Protein AF-0000000075454832 (afdb_homodimer)

Solvent-accessible surface area (backbone atoms only — not comparable to full-atom values): 10705 Å² total; per-residue (Å²): 130,78,49,53,30,35,40,33,40,35,65,78,67,61,89,89,57,62,37,90,98,55,72,79,63,37,76,45,77,36,69,27,61,81,54,91,50,64,67,60,24,49,52,34,44,36,50,30,39,51,49,49,34,50,52,52,37,52,51,39,48,46,43,33,50,22,48,53,52,46,48,53,54,52,52,51,54,52,52,52,51,53,54,56,57,55,54,59,60,54,59,65,59,57,69,76,102,131,79,49,53,29,36,40,33,42,36,64,78,69,62,88,88,57,63,37,91,98,56,71,80,64,37,77,47,77,36,69,29,61,82,54,90,49,65,68,60,25,50,52,33,44,36,49,29,38,50,49,49,34,50,50,50,38,51,52,39,49,45,43,32,50,23,48,53,52,47,48,52,53,52,52,52,52,52,52,53,52,52,52,56,56,54,53,57,60,54,59,64,58,58,68,75,101

Secondary structure (DSSP, 8-state):
--EEEEEEEE--PPTT---TT--SSEEEEEEE---SSHHHHHHHHHHHHHHHHHHHHHHHHHHHHHHHHHHHHHHHHHHHHHHHHHHHHHHHHHTT-/--EEEEEE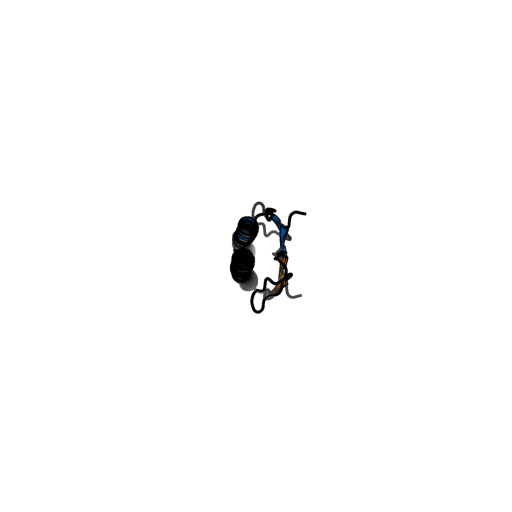EE--PPTT---TT--SSEEEEEEE---SSHHHHHHHHHHHHHHHHHHHHHHHHHHHHHHHHHHHHHHHHHHHHHHHHHHHHHHHHHTT-

Sequence (194 aa):
MSRNIKITYDLKVPEGTSAPALDNPQTLQFPVAESADIKVYYSGLRESIERAKNTVGEELTAWRDAVGNREQSKEMKLAKKDEEEGDEDDDENEDEAMSRNIKITYDLKVPEGTSAPALDNPQTLQFPVAESADIKVYYSGLRESIERAKNTVGEELTAWRDAVGNREQSKEMKLAKKDEEEGDEDDDENEDEA

Foldseek 3Di:
DWDKDKDWDADPADPPQDQPPDDHGDMDIFTQDDDPDPVNRVVSVVVSVVVVVVVVVVVVVSSVVSSVVVVVVVVVVVVVVVVVVVVVVVVVVVVVD/DWDKDKDWDADPADPPQDQPPDDHGDMDIFTQDDDPDPVNRVVSVVVSVVVVVVVVVVVVVSSVVSSVVVVVVVVVVVVVVVVVVVVVVVVVVVVVD

pLDDT: mean 90.24, std 12.98, range [50.66, 98.94]

Structure (mmCIF, N/CA/C/O backbone):
data_AF-0000000075454832-model_v1
#
loop_
_entity.id
_entity.type
_entity.pdbx_description
1 polymer 'EKC/KEOPS complex subunit GON7'
#
loop_
_atom_site.group_PDB
_atom_site.id
_atom_site.type_symbol
_atom_site.label_atom_id
_atom_site.label_alt_id
_atom_site.label_comp_id
_atom_site.label_asym_id
_atom_site.label_entity_id
_atom_site.label_seq_id
_atom_site.pdbx_PDB_ins_code
_atom_site.Cartn_x
_atom_site.Cartn_y
_atom_site.Cartn_z
_atom_site.occupancy
_atom_site.B_iso_or_equiv
_atom_site.auth_seq_id
_atom_site.auth_comp_id
_atom_site.auth_asym_id
_atom_site.auth_atom_id
_atom_site.pdbx_PDB_model_num
ATOM 1 N N . MET A 1 1 ? -8.023 23.25 -4.43 1 54.12 1 MET A N 1
ATOM 2 C CA . MET A 1 1 ? -8.133 21.984 -5.148 1 54.12 1 MET A CA 1
ATOM 3 C C . MET A 1 1 ? -7.922 20.797 -4.199 1 54.12 1 MET A C 1
ATOM 5 O O . MET A 1 1 ? -7.164 20.906 -3.236 1 54.12 1 MET A O 1
ATOM 9 N N . SER A 1 2 ? -8.883 19.797 -4.168 1 63.69 2 SER A N 1
ATOM 10 C CA . SER A 1 2 ? -8.812 18.688 -3.229 1 63.69 2 SER A CA 1
ATOM 11 C C . SER A 1 2 ? -7.57 17.844 -3.471 1 63.69 2 SER A C 1
ATOM 13 O O . SER A 1 2 ? -7.141 17.672 -4.613 1 63.69 2 SER A O 1
ATOM 15 N N . ARG A 1 3 ? -6.883 17.609 -2.412 1 87.12 3 ARG A N 1
ATOM 16 C CA . ARG A 1 3 ? -5.691 16.766 -2.508 1 87.12 3 ARG A CA 1
ATOM 17 C C . ARG A 1 3 ? -6.059 15.281 -2.426 1 87.12 3 ARG A C 1
ATOM 19 O O . ARG A 1 3 ? -7.008 14.914 -1.735 1 87.12 3 ARG A O 1
ATOM 26 N N . ASN A 1 4 ? -5.473 14.539 -3.33 1 94.88 4 ASN A N 1
ATOM 27 C CA . ASN A 1 4 ? -5.684 13.094 -3.348 1 94.88 4 ASN A CA 1
ATOM 28 C C . ASN A 1 4 ? -4.375 12.336 -3.145 1 94.88 4 ASN A C 1
ATOM 30 O O . ASN A 1 4 ? -3.354 12.672 -3.746 1 94.88 4 ASN A O 1
ATOM 34 N N . ILE A 1 5 ? -4.488 11.375 -2.207 1 98.19 5 ILE A N 1
ATOM 35 C CA . ILE A 1 5 ? -3.447 10.359 -2.125 1 98.19 5 ILE A CA 1
ATOM 36 C C . ILE A 1 5 ? -3.635 9.336 -3.242 1 98.19 5 ILE A C 1
ATOM 38 O O . ILE A 1 5 ? -4.746 8.859 -3.473 1 98.19 5 ILE A O 1
ATOM 42 N N . LYS A 1 6 ? -2.523 9.094 -3.906 1 98.69 6 LYS A N 1
ATOM 43 C CA . LYS A 1 6 ? -2.594 8.141 -5.012 1 98.69 6 LYS A CA 1
ATOM 44 C C . LYS A 1 6 ? -1.631 6.98 -4.797 1 98.69 6 LYS A C 1
ATOM 46 O O . LYS A 1 6 ? -0.469 7.184 -4.438 1 98.69 6 LYS A O 1
ATOM 51 N N . ILE A 1 7 ? -2.135 5.766 -4.984 1 98.88 7 ILE A N 1
ATOM 52 C CA . ILE A 1 7 ? -1.301 4.57 -4.957 1 98.88 7 ILE A CA 1
ATOM 53 C C . ILE A 1 7 ? -1.583 3.715 -6.188 1 98.88 7 ILE A C 1
ATOM 55 O O . ILE A 1 7 ? -2.738 3.398 -6.48 1 98.88 7 ILE A O 1
ATOM 59 N N . THR A 1 8 ? -0.544 3.449 -6.887 1 98.88 8 THR A N 1
ATOM 60 C CA . THR A 1 8 ? -0.632 2.566 -8.047 1 98.88 8 THR A CA 1
ATOM 61 C C . THR A 1 8 ? 0.17 1.288 -7.812 1 98.88 8 THR A C 1
ATOM 63 O O . THR A 1 8 ? 1.296 1.339 -7.312 1 98.88 8 THR A O 1
ATOM 66 N N . TYR A 1 9 ? -0.485 0.162 -8.141 1 98.81 9 TYR A N 1
ATOM 67 C CA . TYR A 1 9 ? 0.309 -1.061 -8.117 1 98.81 9 TYR A CA 1
ATOM 68 C C . TYR A 1 9 ? 0.197 -1.811 -9.438 1 98.81 9 TYR A C 1
ATOM 70 O O . TYR A 1 9 ? -0.82 -1.715 -10.133 1 98.81 9 TYR A O 1
ATOM 78 N N . ASP A 1 10 ? 1.262 -2.494 -9.789 1 98.56 10 ASP A N 1
ATOM 79 C CA . ASP A 1 10 ? 1.406 -3.436 -10.898 1 98.56 10 ASP A CA 1
ATOM 80 C C . ASP A 1 10 ? 2.096 -4.719 -10.445 1 98.56 10 ASP A C 1
ATOM 82 O O . ASP A 1 10 ? 3.311 -4.734 -10.227 1 98.56 10 ASP A O 1
ATOM 86 N N . LEU A 1 11 ? 1.328 -5.82 -10.336 1 98.12 11 LEU A N 1
ATOM 87 C CA . LEU A 1 11 ? 1.798 -7.004 -9.625 1 98.12 11 LEU A CA 1
ATOM 88 C C . LEU A 1 11 ? 2.363 -8.031 -10.602 1 98.12 11 LEU A C 1
ATOM 90 O O . LEU A 1 11 ? 3.059 -8.969 -10.195 1 98.12 11 LEU A O 1
ATOM 94 N N . LYS A 1 12 ? 2.104 -7.957 -11.875 1 95.5 12 LYS A N 1
ATOM 95 C CA . LYS A 1 12 ? 2.607 -8.844 -12.914 1 95.5 12 LYS A CA 1
ATOM 96 C C . LYS A 1 12 ? 2.311 -10.305 -12.594 1 95.5 12 LYS A C 1
ATOM 98 O O . LYS A 1 12 ? 3.197 -11.156 -12.672 1 95.5 12 LYS A O 1
ATOM 103 N N . VAL A 1 13 ? 1.065 -10.539 -12.188 1 96.25 13 VAL A N 1
ATOM 104 C CA . VAL A 1 13 ? 0.669 -11.906 -11.859 1 96.25 13 VAL A CA 1
ATOM 105 C C . VAL A 1 13 ? 0.485 -12.711 -13.148 1 96.25 13 VAL A C 1
ATOM 107 O O . VAL A 1 13 ? 0.287 -12.141 -14.219 1 96.25 13 VAL A O 1
ATOM 110 N N . PRO A 1 14 ? 0.617 -13.969 -13.047 1 94.06 14 PRO A N 1
ATOM 111 C CA . PRO A 1 14 ? 0.402 -14.789 -14.234 1 94.06 14 PRO A CA 1
ATOM 112 C C . PRO A 1 14 ? -0.984 -14.594 -14.844 1 94.06 14 PRO A C 1
ATOM 114 O O . PRO A 1 14 ? -1.942 -14.297 -14.125 1 94.06 14 PRO A O 1
ATOM 117 N N . GLU A 1 15 ? -0.973 -14.867 -16.156 1 92.12 15 GLU A N 1
ATOM 118 C CA . GLU A 1 15 ? -2.25 -14.805 -16.875 1 92.12 15 GLU A CA 1
ATOM 119 C C . GLU A 1 15 ? -3.264 -15.766 -16.25 1 92.12 15 GLU A C 1
ATOM 121 O O . GLU A 1 15 ? -2.914 -16.891 -15.883 1 92.12 15 GLU A O 1
ATOM 126 N N . GLY A 1 16 ? -4.488 -15.336 -16.109 1 92.06 16 GLY A N 1
ATOM 127 C CA . GLY A 1 16 ? -5.543 -16.172 -15.562 1 92.06 16 GLY A CA 1
ATOM 128 C C . GLY A 1 16 ? -5.734 -15.992 -14.062 1 92.06 16 GLY A C 1
ATOM 129 O O . GLY A 1 16 ? -6.715 -16.484 -13.5 1 92.06 16 GLY A O 1
ATOM 130 N N . THR A 1 17 ? -4.715 -15.391 -13.398 1 96.5 17 THR A N 1
ATOM 131 C CA . THR A 1 17 ? -4.879 -15.07 -11.984 1 96.5 17 THR A CA 1
ATOM 132 C C . THR A 1 17 ? -5.875 -13.93 -11.805 1 96.5 17 THR A C 1
ATOM 134 O O . THR A 1 17 ? -5.68 -12.836 -12.352 1 96.5 17 THR A O 1
ATOM 137 N N . SER A 1 18 ? -6.949 -14.25 -11.055 1 95.25 18 SER A N 1
ATOM 138 C CA . SER A 1 18 ? -7.953 -13.211 -10.867 1 95.25 18 SER A CA 1
ATOM 139 C C . SER A 1 18 ? -8.352 -13.078 -9.398 1 95.25 18 SER A C 1
ATOM 141 O O . SER A 1 18 ? -8.555 -14.086 -8.711 1 95.25 18 SER A O 1
ATOM 143 N N . ALA A 1 19 ? -8.32 -11.891 -8.945 1 95.5 19 ALA A N 1
ATOM 144 C CA . ALA A 1 19 ? -8.906 -11.547 -7.648 1 95.5 19 ALA A CA 1
ATOM 145 C C . ALA A 1 19 ? -10.242 -10.828 -7.832 1 95.5 19 ALA A C 1
ATOM 147 O O . ALA A 1 19 ? -10.328 -9.844 -8.562 1 95.5 19 ALA A O 1
ATOM 148 N N . PRO A 1 20 ? -11.258 -11.352 -7.195 1 90.88 20 PRO A N 1
ATOM 149 C CA . PRO A 1 20 ? -12.594 -10.805 -7.453 1 90.88 20 PRO A CA 1
ATOM 150 C C . PRO A 1 20 ? -12.672 -9.297 -7.234 1 90.88 20 PRO A C 1
ATOM 152 O O . PRO A 1 20 ? -12.18 -8.789 -6.223 1 90.88 20 PRO A O 1
ATOM 155 N N . ALA A 1 21 ? -13.164 -8.602 -8.227 1 93.75 21 ALA A N 1
ATOM 156 C CA . ALA A 1 21 ? -13.523 -7.188 -8.195 1 93.75 21 ALA A CA 1
ATOM 157 C C . ALA A 1 21 ? -12.281 -6.309 -8.102 1 93.75 21 ALA A C 1
ATOM 159 O O . ALA A 1 21 ? -12.359 -5.152 -7.68 1 93.75 21 ALA A O 1
ATOM 160 N N . LEU A 1 22 ? -11.117 -6.961 -8.445 1 98.12 22 LEU A N 1
ATOM 161 C CA . LEU A 1 22 ? -9.906 -6.152 -8.391 1 98.12 22 LEU A CA 1
ATOM 162 C C . LEU A 1 22 ? -9.211 -6.125 -9.75 1 98.12 22 LEU A C 1
ATOM 164 O O . LEU A 1 22 ? -9.156 -7.141 -10.445 1 98.12 22 LEU A O 1
ATOM 168 N N . ASP A 1 23 ? -8.742 -4.91 -10.086 1 97.06 23 ASP A N 1
ATOM 169 C CA . ASP A 1 23 ? -7.945 -4.75 -11.297 1 97.06 23 ASP A CA 1
ATOM 170 C C . ASP A 1 23 ? -6.449 -4.816 -10.992 1 97.06 23 ASP A C 1
ATOM 172 O O . ASP A 1 23 ? -6.031 -4.539 -9.859 1 97.06 23 ASP A O 1
ATOM 176 N N . ASN A 1 24 ? -5.695 -5.176 -12.031 1 96.38 24 ASN A N 1
ATOM 177 C CA . ASN A 1 24 ? -4.234 -5.207 -12.008 1 96.38 24 ASN A CA 1
ATOM 178 C C . ASN A 1 24 ? -3.652 -4.996 -13.398 1 96.38 24 ASN A C 1
ATOM 180 O O . ASN A 1 24 ? -3.846 -5.824 -14.289 1 96.38 24 ASN A O 1
ATOM 184 N N . PRO A 1 25 ? -2.949 -3.836 -13.672 1 97 25 PRO A N 1
ATOM 185 C CA . PRO A 1 25 ? -2.623 -2.775 -12.719 1 97 25 PRO A CA 1
ATOM 186 C C . PRO A 1 25 ? -3.846 -1.969 -12.289 1 97 25 PRO A C 1
ATOM 188 O O . PRO A 1 25 ? -4.887 -2.025 -12.953 1 97 25 PRO A O 1
ATOM 191 N N . GLN A 1 26 ? -3.627 -1.351 -11.062 1 97.75 26 GLN A N 1
ATOM 192 C CA . GLN A 1 26 ? -4.695 -0.53 -10.508 1 97.75 26 GLN A CA 1
ATOM 193 C C . GLN A 1 26 ? -4.137 0.732 -9.852 1 97.75 26 GLN A C 1
ATOM 195 O O . GLN A 1 26 ? -3.074 0.699 -9.234 1 97.75 26 GLN A O 1
ATOM 200 N N . THR A 1 27 ? -4.824 1.83 -10.078 1 98.56 27 THR A N 1
ATOM 201 C CA . THR A 1 27 ? -4.555 3.062 -9.344 1 98.56 27 THR A CA 1
ATOM 202 C C . THR A 1 27 ? -5.695 3.381 -8.383 1 98.56 27 THR A C 1
ATOM 204 O O . THR A 1 27 ? -6.859 3.428 -8.781 1 98.56 27 THR A O 1
ATOM 207 N N . LEU A 1 28 ? -5.332 3.604 -7.133 1 98.5 28 LEU A N 1
ATOM 208 C CA . LEU A 1 28 ? -6.281 3.957 -6.082 1 98.5 28 LEU A CA 1
ATOM 209 C C . LEU A 1 28 ? -6.121 5.418 -5.676 1 98.5 28 LEU A C 1
ATOM 211 O O . LEU A 1 28 ? -5.004 5.938 -5.641 1 98.5 28 LEU A O 1
ATOM 215 N N . GLN A 1 29 ? -7.242 5.973 -5.387 1 98.44 29 GLN A N 1
ATOM 216 C CA . GLN A 1 29 ? -7.246 7.367 -4.961 1 98.44 29 GLN A CA 1
ATOM 217 C C . GLN A 1 29 ? -8 7.539 -3.643 1 98.44 29 GLN A C 1
ATOM 219 O O . GLN A 1 29 ? -9.055 6.938 -3.443 1 98.44 29 GLN A O 1
ATOM 224 N N . PHE A 1 30 ? -7.422 8.328 -2.797 1 98.56 30 PHE A N 1
ATOM 225 C CA . PHE A 1 30 ? -7.984 8.602 -1.479 1 98.56 30 PHE A CA 1
ATOM 226 C C . PHE A 1 30 ? -8.078 10.102 -1.229 1 98.56 30 PHE A C 1
ATOM 228 O O . PHE A 1 30 ? -7.074 10.75 -0.924 1 98.56 30 PHE A O 1
ATOM 235 N N . PRO A 1 31 ? -9.25 10.648 -1.339 1 97.31 31 PRO A N 1
ATOM 236 C CA . PRO A 1 31 ? -9.391 12.094 -1.17 1 97.31 31 PRO A CA 1
ATOM 237 C C . PRO A 1 31 ? -9.031 12.562 0.238 1 97.31 31 PRO A C 1
ATOM 239 O O . PRO A 1 31 ? -9.25 11.828 1.209 1 97.31 31 PRO A O 1
ATOM 242 N N . VAL A 1 32 ? -8.438 13.719 0.28 1 96.19 32 VAL A N 1
ATOM 243 C CA . VAL A 1 32 ? -8.203 14.422 1.537 1 96.19 32 VAL A CA 1
ATOM 244 C C . VAL A 1 32 ? -9.133 15.625 1.646 1 96.19 32 VAL A C 1
ATOM 246 O O . VAL A 1 32 ? -9.141 16.5 0.771 1 96.19 32 VAL A O 1
ATOM 249 N N . ALA A 1 33 ? -9.852 15.594 2.67 1 87.62 33 ALA A N 1
ATOM 250 C CA . ALA A 1 33 ? -10.82 16.672 2.846 1 87.62 33 ALA A CA 1
ATOM 251 C C . ALA A 1 33 ? -10.109 18.016 3.008 1 87.62 33 ALA A C 1
ATOM 253 O O . ALA A 1 33 ? -9.102 18.109 3.717 1 87.62 33 ALA A O 1
ATOM 254 N N . GLU A 1 34 ? -10.648 18.969 2.258 1 88.06 34 GLU A N 1
ATOM 255 C CA . GLU A 1 34 ? -10.141 20.328 2.43 1 88.06 34 GLU A CA 1
ATOM 256 C C . GLU A 1 34 ? -10.742 21 3.664 1 88.06 34 GLU A C 1
ATOM 258 O O . GLU A 1 34 ? -11.906 20.75 4 1 88.06 34 GLU A O 1
ATOM 263 N N . SER A 1 35 ? -9.883 21.703 4.434 1 92.44 35 SER A N 1
ATOM 264 C CA . SER A 1 35 ? -10.375 22.469 5.57 1 92.44 35 SER A CA 1
ATOM 265 C C . SER A 1 35 ? -9.477 23.672 5.852 1 92.44 35 SER A C 1
ATOM 267 O O . SER A 1 35 ? -8.25 23.578 5.75 1 92.44 35 SER A O 1
ATOM 269 N N . ALA A 1 36 ? -10.156 24.828 6.18 1 89.12 36 ALA A N 1
ATOM 270 C CA . ALA A 1 36 ? -9.406 25.984 6.645 1 89.12 36 ALA A CA 1
ATOM 271 C C . ALA A 1 36 ? -8.875 25.766 8.062 1 89.12 36 ALA A C 1
ATOM 273 O O . ALA A 1 36 ? -7.891 26.406 8.469 1 89.12 36 ALA A O 1
ATOM 274 N N . ASP A 1 37 ? -9.586 24.969 8.82 1 92.62 37 ASP A N 1
ATOM 275 C CA . ASP A 1 37 ? -9.148 24.594 10.164 1 92.62 37 ASP A CA 1
ATOM 276 C C . ASP A 1 37 ? -7.965 23.625 10.102 1 92.62 37 ASP A C 1
ATOM 278 O O . ASP A 1 37 ? -8.094 22.516 9.602 1 92.62 37 ASP A O 1
ATOM 282 N N . ILE A 1 38 ? -6.867 24.016 10.633 1 90.25 38 ILE A N 1
ATOM 283 C CA . ILE A 1 38 ? -5.598 23.297 10.523 1 90.25 38 ILE A CA 1
ATOM 284 C C . ILE A 1 38 ? -5.727 21.906 11.156 1 90.25 38 ILE A C 1
ATOM 286 O O . ILE A 1 38 ? -5.23 20.922 10.609 1 90.25 38 ILE A O 1
ATOM 290 N N . LYS A 1 39 ? -6.332 21.828 12.312 1 93.06 39 LYS A N 1
ATOM 291 C CA . LYS A 1 39 ? -6.492 20.547 13.016 1 93.06 39 LYS A CA 1
ATOM 292 C C . LYS A 1 39 ? -7.344 19.578 12.203 1 93.06 39 LYS A C 1
ATOM 294 O O . LYS A 1 39 ? -7.031 18.391 12.125 1 93.06 39 LYS A O 1
ATOM 299 N N . VAL A 1 40 ? -8.375 20.078 11.625 1 94.75 40 VAL A N 1
ATOM 300 C CA . VAL A 1 40 ? -9.281 19.25 10.828 1 94.75 40 VAL A CA 1
ATOM 301 C C . VAL A 1 40 ? -8.562 18.766 9.57 1 94.75 40 VAL A C 1
ATOM 303 O O . VAL A 1 40 ? -8.695 17.594 9.188 1 94.75 40 VAL A O 1
ATOM 306 N N . TYR A 1 41 ? -7.742 19.656 8.961 1 94.81 41 TYR A N 1
ATOM 307 C CA . TYR A 1 41 ? -7.004 19.266 7.766 1 94.81 41 TYR A CA 1
ATOM 308 C C . TYR A 1 41 ? -6.031 18.141 8.055 1 94.81 41 TYR A C 1
ATOM 310 O O . TYR A 1 41 ? -6.039 17.109 7.367 1 94.81 41 TYR A O 1
ATOM 318 N N . TYR A 1 42 ? -5.266 18.234 9.109 1 96.06 42 TYR A N 1
ATOM 319 C CA . TYR A 1 42 ? -4.23 17.25 9.398 1 96.06 42 TYR A CA 1
ATOM 320 C C . TYR A 1 42 ? -4.844 15.938 9.875 1 96.06 42 TYR A C 1
ATOM 322 O O . TYR A 1 42 ? -4.355 14.859 9.539 1 96.06 42 TYR A O 1
ATOM 330 N N . SER A 1 43 ? -5.902 16.016 10.641 1 96.31 43 SER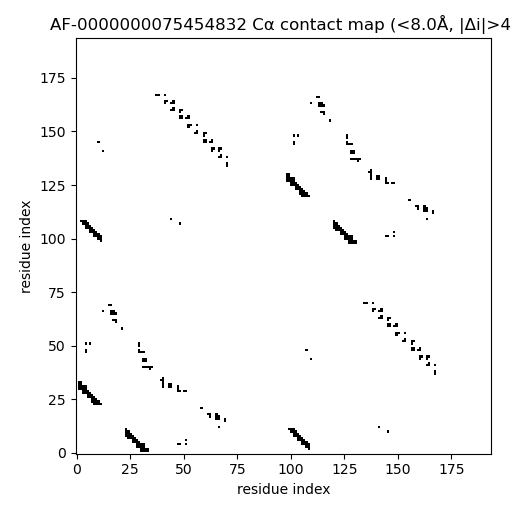 A N 1
ATOM 331 C CA . SER A 1 43 ? -6.617 14.812 11.031 1 96.31 43 SER A CA 1
ATOM 332 C C . SER A 1 43 ? -7.16 14.07 9.812 1 96.31 43 SER A C 1
ATOM 334 O O . SER A 1 43 ? -7.059 12.852 9.719 1 96.31 43 SER A O 1
ATOM 336 N N . GLY A 1 44 ? -7.715 14.781 8.898 1 96.62 44 GLY A N 1
ATOM 337 C CA . GLY A 1 44 ? -8.227 14.195 7.668 1 96.62 44 GLY A CA 1
ATOM 338 C C . GLY A 1 44 ? -7.141 13.555 6.824 1 96.62 44 GLY A C 1
ATOM 339 O O . GLY A 1 44 ? -7.348 12.492 6.234 1 96.62 44 GLY A O 1
ATOM 340 N N . LEU A 1 45 ? -6.027 14.203 6.766 1 97.75 45 LEU A N 1
ATOM 341 C CA . LEU A 1 45 ? -4.902 13.656 6.012 1 97.75 45 LEU A CA 1
ATOM 342 C C . LEU A 1 45 ? -4.41 12.352 6.629 1 97.75 45 LEU A C 1
ATOM 344 O O . LEU A 1 45 ? -4.199 11.367 5.918 1 97.75 45 LEU A O 1
ATOM 348 N N . ARG A 1 46 ? -4.289 12.312 7.945 1 98.12 46 ARG A N 1
ATOM 349 C CA . ARG A 1 46 ? -3.873 11.094 8.625 1 98.12 46 ARG A CA 1
ATOM 350 C C . ARG A 1 46 ? -4.875 9.969 8.391 1 98.12 46 ARG A C 1
ATOM 352 O O . ARG A 1 46 ? -4.484 8.82 8.164 1 98.12 46 ARG A O 1
ATOM 359 N N . GLU A 1 47 ? -6.094 10.344 8.438 1 98.12 47 GLU A N 1
ATOM 360 C CA . GLU A 1 47 ? -7.141 9.352 8.203 1 98.12 47 GLU A CA 1
ATOM 361 C C . GLU A 1 47 ? -7.07 8.797 6.789 1 98.12 47 GLU A C 1
ATOM 363 O O . GLU A 1 47 ? -7.258 7.598 6.578 1 98.12 47 GLU A O 1
ATOM 368 N N . SER A 1 48 ? -6.844 9.664 5.871 1 98.5 48 SER A N 1
ATOM 369 C CA . SER A 1 48 ? -6.762 9.219 4.484 1 98.5 48 SER A CA 1
ATOM 370 C C . SER A 1 48 ? -5.559 8.312 4.266 1 98.5 48 SER A C 1
ATOM 372 O O . SER A 1 48 ? -5.641 7.324 3.529 1 98.5 48 SER A O 1
ATOM 374 N N . ILE A 1 49 ? -4.48 8.602 4.922 1 98.69 49 ILE A N 1
ATOM 375 C CA . ILE A 1 49 ? -3.301 7.754 4.816 1 98.69 49 ILE A CA 1
ATOM 376 C C . ILE A 1 49 ? -3.594 6.387 5.426 1 98.69 49 ILE A C 1
ATOM 378 O O . ILE A 1 49 ? -3.217 5.355 4.863 1 98.69 49 ILE A O 1
ATOM 382 N N . GLU A 1 50 ? -4.262 6.395 6.539 1 98.69 50 GLU A N 1
ATOM 383 C CA . GLU A 1 50 ? -4.625 5.137 7.184 1 98.69 50 GLU A CA 1
ATOM 384 C C . GLU A 1 50 ? -5.555 4.312 6.297 1 98.69 50 GLU A C 1
ATOM 386 O O . GLU A 1 50 ? -5.395 3.098 6.18 1 98.69 50 GLU A O 1
ATOM 391 N N . ARG A 1 51 ? -6.484 4.914 5.68 1 98.75 51 ARG A N 1
ATOM 392 C CA . ARG A 1 51 ? -7.387 4.227 4.762 1 98.75 51 ARG A CA 1
ATOM 393 C C . ARG A 1 51 ? -6.625 3.645 3.578 1 98.75 51 ARG A C 1
ATOM 395 O O . ARG A 1 51 ? -6.891 2.52 3.152 1 98.75 51 ARG A O 1
ATOM 402 N N . ALA A 1 52 ? -5.727 4.41 3.055 1 98.81 52 ALA A N 1
ATOM 403 C CA . ALA A 1 52 ? -4.891 3.928 1.958 1 98.81 52 ALA A CA 1
ATOM 404 C C . ALA A 1 52 ? -4.125 2.672 2.363 1 98.81 52 ALA A C 1
ATOM 406 O O . ALA A 1 52 ? -4.141 1.67 1.646 1 98.81 52 ALA A O 1
ATOM 407 N N . LYS A 1 53 ? -3.494 2.773 3.541 1 98.94 53 LYS A N 1
ATOM 408 C CA . LYS A 1 53 ? -2.75 1.635 4.074 1 98.94 53 LYS A CA 1
ATOM 409 C C . LYS A 1 53 ? -3.631 0.392 4.156 1 98.94 53 LYS A C 1
ATOM 411 O O . LYS A 1 53 ? -3.252 -0.679 3.68 1 98.94 53 LYS A O 1
ATOM 416 N N . ASN A 1 54 ? -4.754 0.574 4.742 1 98.88 54 ASN A N 1
ATOM 417 C CA . ASN A 1 54 ? -5.648 -0.557 4.969 1 98.88 54 ASN A CA 1
ATOM 418 C C . ASN A 1 54 ? -6.188 -1.12 3.658 1 98.88 54 ASN A C 1
ATOM 420 O O . ASN A 1 54 ? -6.215 -2.336 3.465 1 98.88 54 ASN A O 1
ATOM 424 N N . THR A 1 55 ? -6.59 -0.276 2.754 1 98.88 55 THR A N 1
ATOM 425 C CA . THR A 1 55 ? -7.164 -0.713 1.486 1 98.88 55 THR A CA 1
ATOM 426 C C . THR A 1 55 ? -6.121 -1.436 0.639 1 98.88 55 THR A C 1
ATOM 428 O O . THR A 1 55 ? -6.375 -2.535 0.14 1 98.88 55 THR A O 1
ATOM 431 N N . VAL A 1 56 ? -4.957 -0.854 0.545 1 98.81 56 VAL A N 1
ATOM 432 C CA . VAL A 1 56 ? -3.898 -1.485 -0.236 1 98.81 56 VAL A CA 1
ATOM 433 C C . VAL A 1 56 ? -3.516 -2.822 0.397 1 98.81 56 VAL A C 1
ATOM 435 O O . VAL A 1 56 ? -3.32 -3.814 -0.307 1 98.81 56 VAL A O 1
ATOM 438 N N . GLY A 1 57 ? -3.395 -2.818 1.735 1 98.88 57 GLY A N 1
ATOM 439 C CA . GLY A 1 57 ? -3.102 -4.066 2.426 1 98.88 57 GLY A CA 1
ATOM 440 C C . GLY A 1 57 ? -4.121 -5.152 2.15 1 98.88 57 GLY A C 1
ATOM 441 O O . GLY A 1 57 ? -3.756 -6.305 1.906 1 98.88 57 GLY A O 1
ATOM 442 N N . GLU A 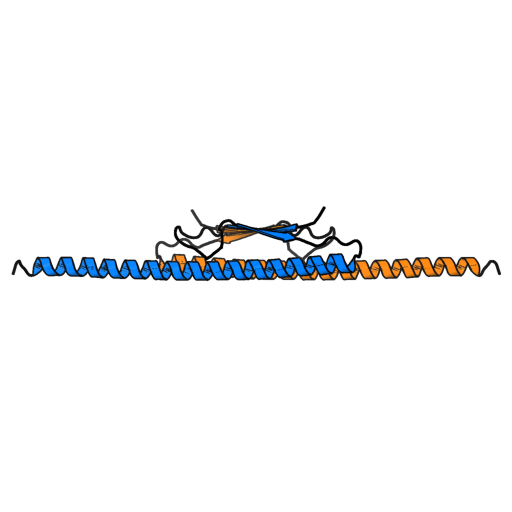1 58 ? -5.344 -4.832 2.199 1 98.81 58 GLU A N 1
ATOM 443 C CA . GLU A 1 58 ? -6.418 -5.785 1.929 1 98.81 58 GLU A CA 1
ATOM 444 C C . GLU A 1 58 ? -6.363 -6.285 0.488 1 98.81 58 GLU A C 1
ATOM 446 O O . GLU A 1 58 ? -6.52 -7.48 0.234 1 98.81 58 GLU A O 1
ATOM 451 N N . GLU A 1 59 ? -6.164 -5.359 -0.434 1 98.88 59 GLU A N 1
ATOM 452 C CA . GLU A 1 59 ? -6.133 -5.773 -1.832 1 98.88 59 GLU A CA 1
ATOM 453 C C . GLU A 1 59 ? -4.93 -6.668 -2.115 1 98.88 59 GLU A C 1
ATOM 455 O O . GLU A 1 59 ? -5.047 -7.676 -2.818 1 98.88 59 GLU A O 1
ATOM 460 N N . LEU A 1 60 ? -3.781 -6.328 -1.585 1 98.81 60 LEU A N 1
ATOM 461 C CA . LEU A 1 60 ? -2.6 -7.16 -1.799 1 98.81 60 LEU A CA 1
ATOM 462 C C . LEU A 1 60 ? -2.773 -8.531 -1.15 1 98.81 60 LEU A C 1
ATOM 464 O O . LEU A 1 60 ? -2.303 -9.539 -1.684 1 98.81 60 LEU A O 1
ATOM 468 N N . THR A 1 61 ? -3.477 -8.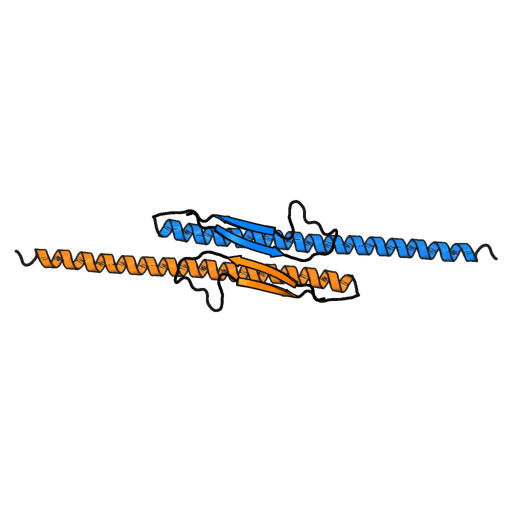594 -0.056 1 98.88 61 THR A N 1
ATOM 469 C CA . THR A 1 61 ? -3.799 -9.883 0.554 1 98.88 61 THR A CA 1
ATOM 470 C C . THR A 1 61 ? -4.695 -10.703 -0.364 1 98.88 61 THR A C 1
ATOM 472 O O . THR A 1 61 ? -4.469 -11.906 -0.551 1 98.88 61 THR A O 1
ATOM 475 N N . ALA A 1 62 ? -5.688 -10.07 -0.933 1 98.81 62 ALA A N 1
ATOM 476 C CA . ALA A 1 62 ? -6.582 -10.758 -1.862 1 98.81 62 ALA A CA 1
ATOM 477 C C . ALA A 1 62 ? -5.812 -11.289 -3.068 1 98.81 62 ALA A C 1
ATOM 479 O O . ALA A 1 62 ? -6.062 -12.414 -3.525 1 98.81 62 ALA A O 1
ATOM 480 N N . TRP A 1 63 ? -4.906 -10.539 -3.541 1 98.75 63 TRP A N 1
ATOM 481 C CA . TRP A 1 63 ? -4.09 -10.969 -4.676 1 98.75 63 TRP A CA 1
ATOM 482 C C . TRP A 1 63 ? -3.189 -12.133 -4.285 1 98.75 63 TRP A C 1
ATOM 484 O O . TRP A 1 63 ? -3.025 -13.078 -5.059 1 98.75 63 TRP A O 1
ATOM 494 N N . ARG A 1 64 ? -2.561 -12.008 -3.133 1 98.62 64 ARG A N 1
ATOM 495 C CA . ARG A 1 64 ? -1.729 -13.109 -2.648 1 98.62 64 ARG A CA 1
ATOM 496 C C . ARG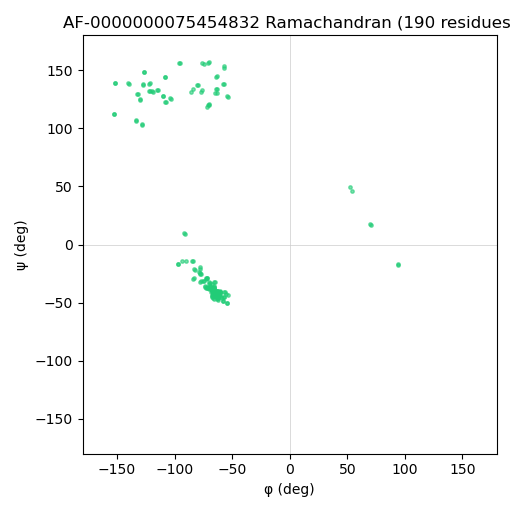 A 1 64 ? -2.516 -14.414 -2.602 1 98.62 64 ARG A C 1
ATOM 498 O O . ARG A 1 64 ? -2.033 -15.453 -3.059 1 98.62 64 ARG A O 1
ATOM 505 N N . ASP A 1 65 ? -3.709 -14.344 -2.121 1 98.56 65 ASP A N 1
ATOM 506 C CA . ASP A 1 65 ? -4.574 -15.516 -2.039 1 98.56 65 ASP A CA 1
ATOM 507 C C . ASP A 1 65 ? -4.953 -16.016 -3.43 1 98.56 65 ASP A C 1
ATOM 509 O O . ASP A 1 65 ? -5.004 -17.219 -3.668 1 98.56 65 ASP A O 1
ATOM 513 N N . ALA A 1 66 ? -5.223 -15.117 -4.336 1 98.5 66 ALA A N 1
ATOM 514 C CA . ALA A 1 66 ? -5.543 -15.477 -5.715 1 98.5 66 ALA A CA 1
ATOM 515 C C . ALA A 1 66 ? -4.383 -16.219 -6.371 1 98.5 66 ALA A C 1
ATOM 517 O O . ALA A 1 66 ? -4.598 -17.188 -7.113 1 98.5 66 ALA A O 1
ATOM 518 N N . VAL A 1 67 ? -3.258 -15.742 -6.082 1 98.12 67 VAL A N 1
ATOM 519 C CA . VAL A 1 67 ? -2.07 -16.422 -6.59 1 98.12 67 VAL A CA 1
ATOM 520 C C . VAL A 1 67 ? -1.999 -17.844 -6.023 1 98.12 67 VAL A C 1
ATOM 522 O O . VAL A 1 67 ? -1.7 -18.797 -6.746 1 98.12 67 VAL A O 1
ATOM 525 N N . GLY A 1 68 ? -2.217 -17.922 -4.754 1 97.75 68 GLY A N 1
ATOM 526 C CA . GLY A 1 68 ? -2.262 -19.234 -4.133 1 97.75 68 GLY A CA 1
ATOM 527 C C . GLY A 1 68 ? -3.293 -20.156 -4.758 1 97.75 68 GLY A C 1
ATOM 528 O O . GLY A 1 68 ? -3.014 -21.344 -5 1 97.75 68 GLY A O 1
ATOM 529 N N . ASN A 1 69 ? -4.418 -19.719 -5.086 1 96.94 69 ASN A N 1
ATOM 530 C CA . ASN A 1 69 ? -5.477 -20.484 -5.734 1 96.94 69 ASN A CA 1
ATOM 531 C C . ASN A 1 69 ? -5.082 -20.906 -7.145 1 96.94 69 ASN A C 1
ATOM 533 O O . ASN A 1 69 ? -5.375 -22.031 -7.57 1 96.94 69 ASN A O 1
ATOM 537 N N . ARG A 1 70 ? -4.453 -20.031 -7.844 1 95.88 70 ARG A N 1
ATOM 538 C CA . ARG A 1 70 ? -3.98 -20.328 -9.188 1 95.88 70 ARG A CA 1
ATOM 539 C C . ARG A 1 70 ? -2.977 -21.484 -9.18 1 95.88 70 ARG A C 1
ATOM 541 O O . ARG A 1 70 ? -3.016 -22.359 -10.039 1 95.88 70 ARG A O 1
ATOM 548 N N . GLU A 1 71 ? -2.133 -21.422 -8.203 1 95.94 71 GLU A N 1
ATOM 549 C CA . GLU A 1 71 ? -1.156 -22.5 -8.023 1 95.94 71 GLU A CA 1
ATOM 550 C C . GLU A 1 71 ? -1.844 -23.844 -7.816 1 95.94 71 GLU A C 1
ATOM 552 O O . GLU A 1 71 ? -1.479 -24.844 -8.445 1 95.94 71 GLU A O 1
ATOM 557 N N . GLN A 1 72 ? -2.805 -23.906 -7.008 1 95.19 72 GLN A N 1
ATOM 558 C CA . GLN A 1 72 ? -3.551 -25.125 -6.719 1 95.19 72 GLN A CA 1
ATOM 559 C C . GLN A 1 72 ? -4.23 -25.656 -7.977 1 95.19 72 GLN A C 1
ATOM 561 O O . GLN A 1 72 ? -4.195 -26.875 -8.242 1 95.19 72 GLN A O 1
ATOM 566 N N . SER A 1 73 ? -4.777 -24.797 -8.719 1 93.44 73 SER A N 1
ATOM 567 C CA . SER A 1 73 ? -5.449 -25.188 -9.953 1 93.44 73 SER A CA 1
ATOM 568 C C . SER A 1 73 ? -4.461 -25.781 -10.953 1 93.44 73 SER A C 1
ATOM 570 O O . SER A 1 73 ? -4.77 -26.781 -11.625 1 93.44 73 SER A O 1
ATOM 572 N N . LYS A 1 74 ? -3.338 -25.203 -11.016 1 92.88 74 LYS A N 1
ATOM 573 C CA . LYS A 1 74 ? -2.311 -25.703 -11.93 1 92.88 74 LYS A CA 1
ATOM 574 C C . LYS A 1 74 ? -1.809 -27.078 -11.5 1 92.88 74 LYS A C 1
ATOM 576 O O . LYS A 1 74 ? -1.586 -27.953 -12.336 1 92.88 74 LYS A O 1
ATOM 581 N N . GLU A 1 75 ? -1.663 -27.219 -10.258 1 91.94 75 GLU A N 1
ATOM 582 C CA . GLU A 1 75 ? -1.198 -28.5 -9.734 1 91.94 75 GLU A CA 1
ATOM 583 C C . GLU A 1 75 ? -2.223 -29.594 -9.984 1 91.94 75 GLU A C 1
ATOM 585 O O . GLU A 1 75 ? -1.855 -30.734 -10.289 1 91.94 75 GLU A O 1
ATOM 590 N N . MET A 1 76 ? -3.424 -29.328 -9.891 1 92.25 76 MET A N 1
ATOM 591 C CA . MET A 1 76 ? -4.488 -30.297 -10.117 1 92.25 76 MET A CA 1
ATOM 592 C C . MET A 1 76 ? -4.547 -30.719 -11.578 1 92.25 76 MET A C 1
ATOM 594 O O . MET A 1 76 ? -4.723 -31.891 -11.891 1 92.25 76 MET A O 1
ATOM 598 N N . LYS A 1 77 ? -4.355 -29.828 -12.422 1 89.38 77 LYS A N 1
ATOM 599 C CA . LYS A 1 77 ? -4.371 -30.125 -13.852 1 89.38 77 LYS A CA 1
ATOM 600 C C . LYS A 1 77 ? -3.174 -30.984 -14.25 1 89.38 77 LYS A C 1
ATOM 602 O O . LYS A 1 77 ? -3.299 -31.875 -15.078 1 89.38 77 LYS A O 1
ATOM 607 N N . LEU A 1 78 ? -2.113 -30.703 -13.648 1 87.56 78 LEU A N 1
ATOM 608 C CA . LEU A 1 78 ? -0.911 -31.484 -13.945 1 87.56 78 LEU A CA 1
ATOM 609 C C . LEU A 1 78 ? -1.041 -32.906 -13.43 1 87.56 78 LEU A C 1
ATOM 611 O O . LEU A 1 78 ? -0.616 -33.844 -14.094 1 87.56 78 LEU A O 1
ATOM 615 N N . ALA A 1 79 ? -1.627 -33.031 -12.383 1 88.19 79 ALA A N 1
ATOM 616 C 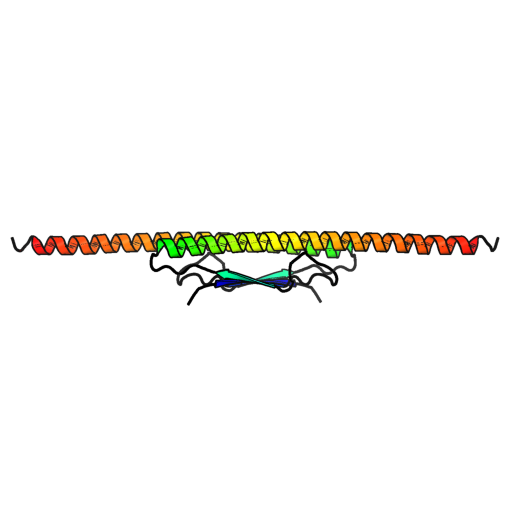CA . ALA A 1 79 ? -1.834 -34.375 -11.812 1 88.19 79 ALA A CA 1
ATOM 617 C C . ALA A 1 79 ? -2.795 -35.188 -12.664 1 88.19 79 ALA A C 1
ATOM 619 O O . ALA A 1 79 ? -2.578 -36.375 -12.875 1 88.19 79 ALA A O 1
ATOM 620 N N . LYS A 1 80 ? -3.746 -34.688 -13.18 1 90.12 80 LYS A N 1
ATOM 621 C CA . LYS A 1 80 ? -4.727 -35.344 -14.016 1 90.12 80 LYS A CA 1
ATOM 622 C C . LYS A 1 80 ? -4.113 -35.781 -15.352 1 90.12 80 LYS A C 1
ATOM 624 O O . LYS A 1 80 ? -4.426 -36.844 -15.875 1 90.12 80 LYS A O 1
ATOM 629 N N . LYS A 1 81 ? -3.326 -34.969 -15.875 1 88.25 81 LYS A N 1
ATOM 630 C CA . LYS A 1 81 ? -2.658 -35.25 -17.141 1 88.25 81 LYS A CA 1
ATOM 631 C C . LYS A 1 81 ? -1.703 -36.438 -16.984 1 88.25 81 LYS A C 1
ATOM 633 O O . LYS A 1 81 ? -1.616 -37.281 -17.875 1 88.25 81 LYS A O 1
ATOM 638 N N . ASP A 1 82 ? -1.052 -36.469 -15.914 1 86.88 82 ASP A N 1
ATOM 639 C CA . ASP A 1 82 ? -0.111 -37.562 -15.648 1 86.88 82 ASP A CA 1
ATOM 640 C C . ASP A 1 82 ? -0.84 -38.906 -15.461 1 86.88 82 ASP A C 1
ATOM 642 O O . ASP A 1 82 ? -0.354 -39.938 -15.891 1 86.88 82 ASP A O 1
ATOM 646 N N . GLU A 1 83 ? -1.987 -38.844 -14.906 1 85.75 83 GLU A N 1
ATOM 647 C CA . GLU A 1 83 ? -2.797 -40.062 -14.703 1 85.75 83 GLU A CA 1
ATOM 648 C C . GLU A 1 83 ? -3.344 -40.562 -16.031 1 85.75 83 GLU A C 1
ATOM 650 O O . GLU A 1 83 ? -3.404 -41.781 -16.25 1 85.75 83 GLU A O 1
ATOM 655 N N . GLU A 1 84 ? -3.723 -39.688 -16.891 1 84.31 84 GLU A N 1
ATOM 656 C CA . GLU A 1 84 ? -4.277 -40.031 -18.188 1 84.31 84 GLU A CA 1
ATOM 657 C C . GLU A 1 84 ? -3.195 -40.594 -19.125 1 84.31 84 GLU A C 1
ATOM 659 O O . GLU A 1 84 ? -3.455 -41.5 -19.922 1 84.31 84 GLU A O 1
ATOM 664 N N . GLU A 1 85 ? -2.051 -40.094 -19.078 1 81.56 85 GLU A N 1
ATOM 665 C CA . GLU A 1 85 ? -0.938 -40.562 -19.891 1 81.56 85 GLU A CA 1
ATOM 666 C C . GLU A 1 85 ? -0.395 -41.875 -19.391 1 81.56 85 GLU A C 1
ATOM 668 O O . GLU A 1 85 ? 0.123 -42.688 -20.172 1 81.56 85 GLU A O 1
ATOM 673 N N . GLY A 1 86 ? -0.468 -42.094 -18.094 1 78.75 86 GLY A N 1
ATOM 674 C CA . GLY A 1 86 ? -0.035 -43.375 -17.516 1 78.75 86 GLY A CA 1
ATOM 675 C C . GLY A 1 86 ? -0.953 -44.531 -17.859 1 78.75 86 GLY A C 1
ATOM 676 O O . GLY A 1 86 ? -0.494 -45.656 -18.047 1 78.75 86 GLY A O 1
ATOM 677 N N . ASP A 1 87 ? -2.229 -44.344 -18.016 1 74.88 87 ASP A N 1
ATOM 678 C CA . ASP A 1 87 ? -3.195 -45.406 -18.328 1 74.88 87 ASP A CA 1
ATOM 679 C C . ASP A 1 87 ? -3.143 -45.781 -19.812 1 74.88 87 ASP A C 1
ATOM 681 O O . ASP A 1 87 ? -3.416 -46.906 -20.188 1 74.88 87 ASP A O 1
ATOM 685 N N . GLU A 1 88 ? -2.855 -44.906 -20.688 1 65.81 88 GLU A N 1
ATOM 686 C CA . GLU A 1 88 ? -2.787 -45.219 -22.109 1 65.81 88 GLU A CA 1
ATOM 687 C C . GLU A 1 88 ? -1.556 -46.062 -22.438 1 65.81 88 GLU A C 1
ATOM 689 O O . GLU A 1 88 ? -1.592 -46.875 -23.344 1 65.81 88 GLU A O 1
ATOM 694 N N . ASP A 1 89 ? -0.564 -45.906 -21.703 1 62.97 89 ASP A N 1
ATOM 695 C CA . ASP A 1 89 ? 0.64 -46.688 -21.969 1 62.97 89 ASP A CA 1
ATOM 696 C C . ASP A 1 89 ? 0.495 -48.125 -21.438 1 62.97 89 ASP A C 1
ATOM 698 O O . ASP A 1 89 ? 1.061 -49.062 -22.016 1 62.97 89 ASP A O 1
ATOM 702 N N . ASP A 1 90 ? -0.344 -48.344 -20.5 1 61.28 90 ASP A N 1
ATOM 703 C CA . ASP A 1 90 ? -0.514 -49.688 -19.938 1 61.28 90 ASP A CA 1
ATOM 704 C C . ASP A 1 90 ? -1.486 -50.5 -20.797 1 61.28 90 ASP A C 1
ATOM 706 O O . ASP A 1 90 ? -1.363 -51.75 -20.875 1 61.28 90 ASP A O 1
ATOM 710 N N . ASP A 1 91 ? -2.41 -49.969 -21.453 1 59.06 91 ASP A N 1
ATOM 711 C CA . ASP A 1 91 ? -3.373 -50.719 -22.25 1 59.06 91 ASP A CA 1
ATOM 712 C C . ASP A 1 91 ? -2.762 -51.156 -23.578 1 59.06 91 ASP A C 1
ATOM 714 O O . ASP A 1 91 ? -3.305 -52.031 -24.25 1 59.06 91 ASP A O 1
ATOM 718 N N . GLU A 1 92 ? -1.854 -50.5 -23.984 1 56.84 92 GLU A N 1
ATOM 719 C CA . GLU A 1 92 ? -1.297 -50.875 -25.281 1 56.84 92 GLU A CA 1
ATOM 720 C C . GLU A 1 92 ? -0.383 -52.094 -25.141 1 56.84 92 GLU A C 1
ATOM 722 O O . GLU A 1 92 ? -0.084 -52.781 -26.125 1 56.84 92 GLU A O 1
ATOM 727 N N . ASN A 1 93 ? 0.067 -52.375 -23.969 1 56.84 93 ASN A N 1
ATOM 728 C CA . ASN A 1 93 ? 0.955 -53.531 -23.875 1 56.84 93 ASN A CA 1
ATOM 729 C C . ASN A 1 93 ? 0.188 -54.781 -23.531 1 56.84 93 ASN A C 1
ATOM 731 O O . ASN A 1 93 ? 0.757 -55.875 -23.547 1 56.84 93 ASN A O 1
ATOM 735 N N . GLU A 1 94 ? -1.026 -54.594 -23.094 1 56.47 94 GLU A N 1
ATOM 736 C CA . GLU A 1 94 ? -1.684 -55.812 -22.703 1 56.47 94 GLU A CA 1
ATOM 737 C C . GLU A 1 94 ? -2.287 -56.531 -23.906 1 56.47 94 GLU A C 1
ATOM 739 O O . GLU A 1 94 ? -2.572 -57.75 -23.844 1 56.47 94 GLU A O 1
ATOM 744 N N . ASP A 1 95 ? -2.529 -55.844 -24.938 1 56.5 95 ASP A N 1
ATOM 745 C CA . ASP A 1 95 ? -3.172 -56.594 -26 1 56.5 95 ASP A CA 1
ATOM 746 C C . ASP A 1 95 ? -2.139 -57.344 -26.844 1 56.5 95 ASP A C 1
ATOM 748 O O . ASP A 1 95 ? -2.496 -58.062 -27.781 1 56.5 95 ASP A O 1
ATOM 752 N N . GLU A 1 96 ? -0.93 -56.969 -26.672 1 54.06 96 GLU A N 1
ATOM 753 C CA . GLU A 1 96 ? -0.034 -57.75 -27.516 1 54.06 96 GLU A CA 1
ATOM 754 C C . GLU A 1 96 ? 0.482 -59 -26.781 1 54.06 96 GLU A C 1
ATOM 756 O O . GLU A 1 96 ? 1.334 -59.719 -27.297 1 54.06 96 GLU A O 1
ATOM 761 N N . ALA A 1 97 ? -0.226 -59.156 -25.547 1 51.44 97 ALA A N 1
ATOM 762 C CA . ALA A 1 97 ? 0.155 -60.5 -25.094 1 51.44 97 ALA A CA 1
ATOM 763 C C . ALA A 1 97 ? -0.75 -61.562 -25.719 1 51.44 97 ALA A C 1
ATOM 765 O O . ALA A 1 97 ? -1.901 -61.281 -26.047 1 51.44 97 ALA A O 1
ATOM 766 N N . MET B 1 1 ? 13.102 -12.555 -18.344 1 53.81 1 MET B N 1
ATOM 767 C CA . MET B 1 1 ? 13.234 -11.258 -17.688 1 53.81 1 MET B CA 1
ATOM 768 C C . MET B 1 1 ? 12.602 -11.273 -16.297 1 53.81 1 MET B C 1
ATOM 770 O O . MET B 1 1 ? 11.641 -12.008 -16.062 1 53.81 1 MET B O 1
ATOM 774 N N . SER B 1 2 ? 13.328 -10.766 -15.242 1 63.53 2 SER B N 1
ATOM 775 C CA . SER B 1 2 ? 12.836 -10.82 -13.867 1 63.53 2 SER B CA 1
ATOM 776 C C . SER B 1 2 ? 11.578 -9.969 -13.703 1 63.53 2 SER B C 1
ATOM 778 O O . SER B 1 2 ? 11.461 -8.898 -14.305 1 63.53 2 SER B O 1
ATOM 780 N N . ARG B 1 3 ? 10.594 -10.586 -13.117 1 87.44 3 ARG B N 1
ATOM 781 C CA . ARG B 1 3 ? 9.352 -9.867 -12.859 1 87.44 3 ARG B CA 1
ATOM 782 C C . ARG B 1 3 ? 9.422 -9.102 -11.539 1 87.44 3 ARG B C 1
ATOM 784 O O . ARG B 1 3 ? 10.031 -9.57 -10.578 1 87.44 3 ARG B O 1
ATOM 791 N N . ASN B 1 4 ? 9.031 -7.84 -11.641 1 95 4 ASN B N 1
ATOM 792 C CA . ASN B 1 4 ? 8.984 -7.004 -10.445 1 95 4 ASN B CA 1
ATOM 793 C C . ASN B 1 4 ? 7.57 -6.496 -10.172 1 95 4 ASN B C 1
ATOM 795 O O . ASN B 1 4 ? 6.867 -6.074 -11.094 1 95 4 ASN B O 1
ATOM 799 N N . ILE B 1 5 ? 7.23 -6.676 -8.891 1 98.19 5 ILE B N 1
ATOM 800 C CA . ILE B 1 5 ? 6.066 -5.953 -8.391 1 98.19 5 ILE B CA 1
ATOM 801 C C . ILE B 1 5 ? 6.43 -4.488 -8.156 1 98.19 5 ILE B C 1
ATOM 803 O O . ILE B 1 5 ? 7.473 -4.188 -7.574 1 98.19 5 ILE B O 1
ATOM 807 N N . LYS B 1 6 ? 5.535 -3.654 -8.664 1 98.69 6 LYS B N 1
ATOM 808 C CA . LYS B 1 6 ? 5.793 -2.225 -8.516 1 98.69 6 LYS B CA 1
ATOM 809 C C . LYS B 1 6 ? 4.645 -1.532 -7.789 1 98.69 6 LYS B C 1
ATOM 811 O O . LYS B 1 6 ? 3.475 -1.753 -8.117 1 98.69 6 LYS B O 1
ATOM 816 N N . ILE B 1 7 ? 4.992 -0.729 -6.805 1 98.88 7 ILE B N 1
ATOM 817 C CA . ILE B 1 7 ? 4.012 0.111 -6.121 1 98.88 7 ILE B CA 1
ATOM 818 C C . ILE B 1 7 ? 4.527 1.547 -6.051 1 98.88 7 ILE B C 1
ATOM 820 O O . ILE B 1 7 ? 5.652 1.79 -5.605 1 98.88 7 ILE B O 1
ATOM 824 N N . THR B 1 8 ? 3.717 2.414 -6.551 1 98.88 8 THR B N 1
ATOM 825 C CA . THR B 1 8 ? 4.02 3.838 -6.473 1 98.88 8 THR B CA 1
ATOM 826 C C . THR B 1 8 ? 3 4.562 -5.605 1 98.88 8 THR B C 1
ATOM 828 O O . THR B 1 8 ? 1.796 4.324 -5.719 1 98.88 8 THR B O 1
ATOM 831 N N . TYR B 1 9 ? 3.547 5.402 -4.703 1 98.81 9 TYR B N 1
ATOM 832 C CA . TYR B 1 9 ? 2.607 6.262 -3.99 1 98.81 9 TYR B CA 1
ATOM 833 C C . TYR B 1 9 ? 3.008 7.727 -4.113 1 98.81 9 TYR B C 1
ATOM 835 O O . TYR B 1 9 ? 4.191 8.039 -4.258 1 98.81 9 TYR B O 1
ATOM 843 N N . ASP B 1 10 ? 2.004 8.578 -4.109 1 98.56 10 ASP B N 1
ATOM 844 C CA . ASP B 1 10 ? 2.068 10.039 -4.059 1 98.56 10 ASP B CA 1
ATOM 845 C C . ASP B 1 10 ? 1.081 10.594 -3.033 1 98.56 10 ASP B C 1
ATOM 847 O O . ASP B 1 10 ? -0.126 10.625 -3.279 1 98.56 10 ASP B O 1
ATOM 851 N N . LEU B 1 11 ? 1.596 11.07 -1.879 1 98.06 11 LEU B N 1
ATOM 852 C CA . LEU B 1 11 ? 0.747 11.328 -0.719 1 98.06 11 LEU B CA 1
ATOM 853 C C . LEU B 1 11 ? 0.362 12.797 -0.639 1 98.06 11 LEU B C 1
ATOM 855 O O . LEU B 1 11 ? -0.562 13.164 0.092 1 98.06 11 LEU B O 1
ATOM 859 N N . LYS B 1 12 ? 0.989 13.695 -1.301 1 95.38 12 LYS B N 1
ATOM 860 C CA . LYS B 1 12 ? 0.709 15.125 -1.335 1 95.38 12 LYS B CA 1
ATOM 861 C C . LYS B 1 12 ? 0.638 15.703 0.075 1 95.38 12 LYS B C 1
ATOM 863 O O . LYS B 1 12 ? -0.32 16.406 0.417 1 95.38 12 LYS B O 1
ATOM 868 N N . VAL B 1 13 ? 1.664 15.367 0.862 1 96.19 13 VAL B N 1
ATOM 869 C CA . VAL B 1 13 ? 1.715 15.891 2.227 1 96.19 13 VAL B CA 1
ATOM 870 C C . VAL B 1 13 ? 2.156 17.344 2.209 1 96.19 13 VAL B C 1
ATOM 872 O O . VAL B 1 13 ? 2.771 17.812 1.242 1 96.19 13 VAL B O 1
ATOM 875 N N . PRO B 1 14 ? 1.805 18.062 3.227 1 94 14 PRO B N 1
ATOM 876 C CA . PRO B 1 14 ? 2.25 19.453 3.283 1 94 14 PRO B CA 1
ATOM 877 C C . PRO B 1 14 ? 3.77 19.594 3.217 1 94 14 PRO B C 1
ATOM 879 O O . PRO B 1 14 ? 4.496 18.703 3.672 1 94 14 PRO B O 1
ATOM 882 N N . GLU B 1 15 ? 4.129 20.781 2.674 1 92.06 15 GLU B N 1
ATOM 883 C CA . GLU B 1 15 ? 5.555 21.094 2.625 1 92.06 15 GLU B CA 1
ATOM 884 C C . GLU B 1 15 ? 6.18 21.047 4.016 1 92.06 15 GLU B C 1
ATOM 886 O O . GLU B 1 15 ? 5.574 21.5 4.988 1 92.06 15 GLU B O 1
ATOM 891 N N . GLY B 1 16 ? 7.355 20.484 4.129 1 92 16 GLY B N 1
ATOM 892 C CA . GLY B 1 16 ? 8.055 20.406 5.402 1 92 16 GLY B CA 1
ATOM 893 C C . GLY B 1 16 ? 7.801 19.109 6.145 1 92 16 GLY B C 1
ATOM 894 O O . GLY B 1 16 ? 8.477 18.812 7.137 1 92 16 GLY B O 1
ATOM 895 N N . THR B 1 17 ? 6.719 18.375 5.746 1 96.5 17 THR B N 1
ATOM 896 C CA . THR B 1 17 ? 6.484 17.062 6.328 1 96.5 17 THR B CA 1
ATOM 897 C C . THR B 1 17 ? 7.531 16.062 5.852 1 96.5 17 THR B C 1
ATOM 899 O O . THR B 1 17 ? 7.688 15.836 4.645 1 96.5 17 THR B O 1
ATOM 902 N N . SER B 1 18 ? 8.25 15.508 6.84 1 95.38 18 SER B N 1
ATOM 903 C CA . SER B 1 18 ? 9.297 14.562 6.449 1 95.38 18 SER B CA 1
ATOM 904 C C . SER B 1 18 ? 9.227 13.289 7.285 1 95.38 18 SER B C 1
ATOM 906 O O . SER B 1 18 ? 9.047 13.344 8.508 1 95.38 18 SER B O 1
ATOM 908 N N . ALA B 1 19 ? 9.234 12.219 6.613 1 95.62 19 ALA B N 1
ATOM 909 C CA . ALA B 1 19 ? 9.43 10.914 7.246 1 95.62 19 ALA B CA 1
ATOM 910 C C . ALA B 1 19 ? 10.852 10.406 7.016 1 95.62 19 ALA B C 1
ATOM 912 O O . ALA B 1 19 ? 11.32 10.344 5.875 1 95.62 19 ALA B O 1
ATOM 913 N N . PRO B 1 20 ? 11.523 10.086 8.102 1 91 20 PRO B N 1
ATOM 914 C CA . PRO B 1 20 ? 12.938 9.742 7.973 1 91 20 PRO B CA 1
ATOM 915 C C . PRO B 1 20 ? 13.188 8.641 6.953 1 91 20 PRO B C 1
ATOM 917 O O . PRO B 1 20 ? 12.5 7.613 6.965 1 91 20 PRO B O 1
ATOM 920 N N . ALA B 1 21 ? 14.078 8.898 6.008 1 93.94 21 ALA B N 1
ATOM 921 C CA . ALA B 1 21 ? 14.633 7.953 5.043 1 93.94 21 ALA B CA 1
ATOM 922 C C . ALA B 1 21 ? 13.586 7.535 4.02 1 93.94 21 ALA B C 1
ATOM 924 O O . ALA B 1 21 ? 13.719 6.488 3.379 1 93.94 21 ALA B O 1
ATOM 925 N N . LEU B 1 22 ? 12.508 8.375 3.982 1 98.12 22 LEU B N 1
ATOM 926 C CA . LEU B 1 22 ? 11.484 8.023 3.002 1 98.12 22 LEU B CA 1
ATOM 927 C C . LEU B 1 22 ? 11.266 9.164 2.014 1 98.12 22 LEU B C 1
ATOM 929 O O . LEU B 1 22 ? 11.273 10.336 2.398 1 98.12 22 LEU B O 1
ATOM 933 N N . ASP B 1 23 ? 11.109 8.766 0.732 1 97.19 23 ASP B N 1
ATOM 934 C CA . ASP B 1 23 ? 10.773 9.727 -0.309 1 97.19 23 ASP B CA 1
ATOM 935 C C . ASP B 1 23 ? 9.266 9.758 -0.562 1 97.19 23 ASP B C 1
ATOM 937 O O . ASP B 1 23 ? 8.57 8.781 -0.293 1 97.19 23 ASP B O 1
ATOM 941 N N . ASN B 1 24 ? 8.828 10.914 -1.098 1 96.69 24 ASN B N 1
ATOM 942 C CA . ASN B 1 24 ? 7.449 11.141 -1.522 1 96.69 24 ASN B CA 1
ATOM 943 C C . ASN B 1 24 ? 7.371 12.18 -2.633 1 96.69 24 ASN B C 1
ATOM 945 O O . ASN B 1 24 ? 7.691 13.352 -2.414 1 96.69 24 ASN B O 1
ATOM 949 N N . PRO B 1 25 ? 6.973 11.773 -3.906 1 97.06 25 PRO B N 1
ATOM 950 C CA . PRO B 1 25 ? 6.527 10.438 -4.301 1 97.06 25 PRO B CA 1
ATOM 951 C C . PRO B 1 25 ? 7.664 9.414 -4.316 1 97.06 25 PRO B C 1
ATOM 953 O O . PRO B 1 25 ? 8.836 9.797 -4.312 1 97.06 25 PRO B O 1
ATOM 956 N N . GLN B 1 26 ? 7.18 8.117 -4.172 1 97.75 26 GLN B N 1
ATOM 957 C CA . GLN B 1 26 ? 8.133 7.016 -4.168 1 97.75 26 GLN B CA 1
ATOM 958 C C . GLN B 1 26 ? 7.602 5.82 -4.957 1 97.75 26 GLN B C 1
ATOM 960 O O . GLN B 1 26 ? 6.406 5.523 -4.906 1 97.75 26 GLN B O 1
ATOM 965 N N . THR B 1 27 ? 8.484 5.215 -5.723 1 98.62 27 THR B N 1
ATOM 966 C CA . THR B 1 27 ? 8.188 3.932 -6.355 1 98.62 27 THR B CA 1
ATOM 967 C C . THR B 1 27 ? 9.016 2.814 -5.719 1 98.62 27 THR B C 1
ATOM 969 O O . THR B 1 27 ? 10.234 2.918 -5.617 1 98.62 27 THR B O 1
ATOM 972 N N . LEU B 1 28 ? 8.312 1.773 -5.309 1 98.56 28 LEU B N 1
ATOM 973 C CA . LEU B 1 28 ? 8.938 0.596 -4.707 1 98.56 28 LEU B CA 1
ATOM 974 C C . LEU B 1 28 ? 8.883 -0.591 -5.664 1 98.56 28 LEU B C 1
ATOM 976 O O . LEU B 1 28 ? 7.906 -0.766 -6.395 1 98.56 28 LEU B O 1
ATOM 980 N N . GLN B 1 29 ? 9.93 -1.339 -5.594 1 98.5 29 GLN B N 1
ATOM 981 C CA . GLN B 1 29 ? 10.016 -2.527 -6.438 1 98.5 29 GLN B CA 1
ATOM 982 C C . GLN B 1 29 ? 10.336 -3.768 -5.605 1 98.5 29 GLN B C 1
ATOM 984 O O . GLN B 1 29 ? 11.172 -3.717 -4.703 1 98.5 29 GLN B O 1
ATOM 989 N N . PHE B 1 30 ? 9.656 -4.82 -5.934 1 98.56 30 PHE B N 1
ATOM 990 C CA . PHE B 1 30 ? 9.812 -6.094 -5.242 1 98.56 30 PHE B CA 1
ATOM 991 C C . PHE B 1 30 ? 10.055 -7.223 -6.234 1 98.56 30 PHE B C 1
ATOM 993 O O . PHE B 1 30 ? 9.117 -7.695 -6.887 1 98.56 30 PHE B O 1
ATOM 1000 N N . PRO B 1 31 ? 11.273 -7.664 -6.336 1 97.44 31 PRO B N 1
ATOM 1001 C CA . PRO B 1 31 ? 11.578 -8.711 -7.316 1 97.44 31 PRO B CA 1
ATOM 1002 C C . PRO B 1 31 ? 10.852 -10.023 -7.027 1 97.44 31 PRO B C 1
ATOM 1004 O O . PRO B 1 31 ? 10.625 -10.359 -5.867 1 97.44 31 PRO B O 1
ATOM 1007 N N . VAL B 1 32 ? 10.477 -10.68 -8.094 1 96.25 32 VAL B N 1
ATOM 1008 C CA . VAL B 1 32 ? 9.945 -12.039 -8.031 1 96.25 32 VAL B CA 1
ATOM 1009 C C . VAL B 1 32 ? 10.969 -13.016 -8.602 1 96.25 32 VAL B C 1
ATOM 1011 O O . VAL B 1 32 ? 11.406 -12.875 -9.75 1 96.25 32 VAL B O 1
ATOM 1014 N N . ALA B 1 33 ? 11.289 -13.898 -7.793 1 87.5 33 ALA B N 1
ATOM 1015 C CA . ALA B 1 33 ? 12.297 -14.867 -8.227 1 87.5 33 ALA B CA 1
ATOM 1016 C C . ALA B 1 33 ? 11.797 -15.688 -9.406 1 87.5 33 ALA B C 1
ATOM 1018 O O . ALA B 1 33 ? 10.648 -16.141 -9.414 1 87.5 33 ALA B O 1
ATOM 1019 N N . GLU B 1 34 ? 12.688 -15.797 -10.391 1 87.94 34 GLU B N 1
ATOM 1020 C CA . GLU B 1 34 ? 12.375 -16.672 -11.516 1 87.94 34 GLU B CA 1
ATOM 1021 C C . GLU B 1 34 ? 12.656 -18.125 -11.172 1 87.94 34 GLU B C 1
ATOM 1023 O O . GLU B 1 34 ? 13.602 -18.422 -10.445 1 87.94 34 GLU B O 1
ATOM 1028 N N . SER B 1 35 ? 11.719 -19.016 -11.57 1 92.5 35 SER B N 1
ATOM 1029 C CA . SER B 1 35 ? 11.938 -20.453 -11.398 1 92.5 35 SER B CA 1
ATOM 1030 C C . SER B 1 35 ? 11.188 -21.266 -12.453 1 92.5 35 SER B C 1
ATOM 1032 O O . SER B 1 35 ? 10.055 -20.922 -12.805 1 92.5 35 SER B O 1
ATOM 1034 N N . ALA B 1 36 ? 11.883 -22.328 -12.969 1 89.31 36 ALA B N 1
ATOM 1035 C CA . ALA B 1 36 ? 11.203 -23.281 -13.844 1 89.31 36 ALA B CA 1
ATOM 1036 C C . ALA B 1 36 ? 10.242 -24.156 -13.062 1 89.31 36 ALA B C 1
ATOM 1038 O O . ALA B 1 36 ? 9.289 -24.703 -13.625 1 89.31 36 ALA B O 1
ATOM 1039 N N . ASP B 1 37 ? 10.562 -24.375 -11.797 1 92.88 37 ASP B N 1
ATOM 1040 C CA . ASP B 1 37 ? 9.68 -25.109 -10.898 1 92.88 37 ASP B CA 1
ATOM 1041 C C . ASP B 1 37 ? 8.445 -24.281 -10.547 1 92.88 37 ASP B C 1
ATOM 1043 O O . ASP B 1 37 ? 8.547 -23.234 -9.914 1 92.88 37 ASP B O 1
ATOM 1047 N N . ILE B 1 38 ? 7.312 -24.781 -10.875 1 90.56 38 ILE B N 1
ATOM 1048 C CA . ILE B 1 38 ? 6.047 -24.062 -10.758 1 90.56 38 ILE B CA 1
ATOM 1049 C C . ILE B 1 38 ? 5.773 -23.719 -9.297 1 90.56 38 ILE B C 1
ATOM 1051 O O . ILE B 1 38 ? 5.336 -22.609 -8.992 1 90.56 38 ILE B O 1
ATOM 1055 N N . LYS B 1 39 ? 5.973 -24.641 -8.406 1 93.19 39 LYS B N 1
ATOM 1056 C CA . LYS B 1 39 ? 5.723 -24.422 -6.984 1 93.19 39 LYS B CA 1
ATOM 1057 C C . LYS B 1 39 ? 6.629 -23.328 -6.426 1 93.19 39 LYS B C 1
ATOM 1059 O O . LYS B 1 39 ? 6.184 -22.5 -5.641 1 93.19 39 LYS B O 1
ATOM 1064 N N . VAL B 1 40 ? 7.848 -23.344 -6.816 1 94.88 40 VAL B N 1
ATOM 1065 C CA . VAL B 1 40 ? 8.82 -22.359 -6.34 1 94.88 40 VAL B CA 1
ATOM 1066 C C . VAL B 1 40 ? 8.461 -20.969 -6.875 1 94.88 40 VAL B C 1
ATOM 1068 O O . VAL B 1 40 ? 8.531 -19.984 -6.145 1 94.88 40 VAL B O 1
ATOM 1071 N N . TYR B 1 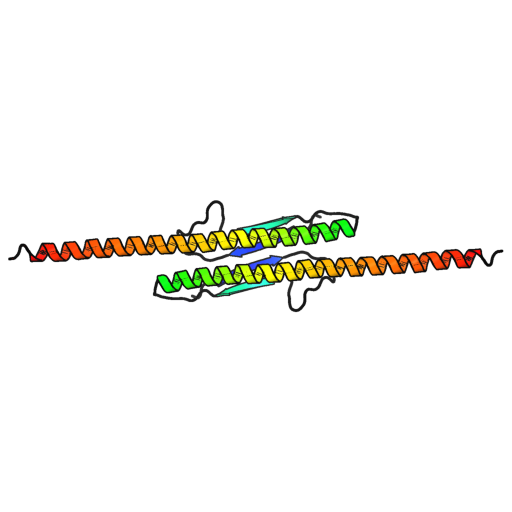41 ? 8.016 -20.922 -8.156 1 94.88 41 TYR B N 1
ATOM 1072 C CA . TYR B 1 41 ? 7.637 -19.656 -8.758 1 94.88 41 TYR B CA 1
ATOM 1073 C C . TYR B 1 41 ? 6.461 -19.031 -8.016 1 94.88 41 TYR B C 1
ATOM 1075 O O . TYR B 1 41 ? 6.527 -17.859 -7.598 1 94.88 41 TYR B O 1
ATOM 1083 N N . TYR B 1 42 ? 5.43 -19.781 -7.738 1 96.06 42 TYR B N 1
ATOM 1084 C CA . TYR B 1 42 ? 4.223 -19.234 -7.133 1 96.06 42 TYR B CA 1
ATOM 1085 C C . TYR B 1 42 ? 4.449 -18.906 -5.668 1 96.06 42 TYR B C 1
ATOM 1087 O O . TYR B 1 42 ? 3.926 -17.906 -5.164 1 96.06 42 TYR B O 1
ATOM 1095 N N . SER B 1 43 ? 5.223 -19.719 -4.988 1 96.25 43 SER B N 1
ATOM 1096 C CA . SER B 1 43 ? 5.59 -19.375 -3.617 1 96.25 43 SER B CA 1
ATOM 1097 C C . SER B 1 43 ? 6.367 -18.078 -3.553 1 96.25 43 SER B C 1
ATOM 1099 O O . SER B 1 43 ? 6.113 -17.234 -2.684 1 96.25 43 SER B O 1
ATOM 1101 N N . GLY B 1 44 ? 7.277 -17.875 -4.438 1 96.62 44 GLY B N 1
ATOM 1102 C CA . GLY B 1 44 ? 8.039 -16.641 -4.504 1 96.62 44 GLY B CA 1
ATOM 1103 C C . GLY B 1 44 ? 7.188 -15.422 -4.809 1 96.62 44 GLY B C 1
ATOM 1104 O O . GLY B 1 44 ? 7.406 -14.352 -4.242 1 96.62 44 GLY B O 1
ATOM 1105 N N . LEU B 1 45 ? 6.262 -15.602 -5.676 1 97.75 45 LEU B N 1
ATOM 1106 C CA . LEU B 1 45 ? 5.359 -14.516 -6.02 1 97.75 45 LEU B CA 1
ATOM 1107 C C . LEU B 1 45 ? 4.508 -14.117 -4.82 1 97.75 45 LEU B C 1
ATOM 1109 O O . LEU B 1 45 ? 4.379 -12.93 -4.508 1 97.75 45 LEU B O 1
ATOM 1113 N N . ARG B 1 46 ? 3.982 -15.094 -4.09 1 98.19 46 ARG B N 1
ATOM 1114 C CA . ARG B 1 46 ? 3.191 -14.812 -2.896 1 98.19 46 ARG B CA 1
ATOM 1115 C C . ARG B 1 46 ? 4.031 -14.094 -1.843 1 98.19 46 ARG B C 1
ATOM 1117 O O . ARG B 1 46 ? 3.559 -13.156 -1.2 1 98.19 46 ARG B O 1
ATOM 1124 N N . GLU B 1 47 ? 5.227 -14.539 -1.749 1 98.12 47 GLU B N 1
ATOM 1125 C CA . GLU B 1 47 ? 6.129 -13.914 -0.785 1 98.12 47 GLU B CA 1
ATOM 1126 C C . GLU B 1 47 ? 6.414 -12.469 -1.156 1 98.12 47 GLU B C 1
ATOM 1128 O O . GLU B 1 47 ? 6.473 -11.594 -0.284 1 98.12 47 GLU B O 1
ATOM 1133 N N . SER B 1 48 ? 6.617 -12.25 -2.398 1 98.5 48 SER B N 1
ATOM 1134 C CA . SER B 1 48 ? 6.902 -10.891 -2.846 1 98.5 48 SER B CA 1
ATOM 1135 C C . SER B 1 48 ? 5.699 -9.977 -2.635 1 98.5 48 SER B C 1
ATOM 1137 O O . SER B 1 48 ? 5.852 -8.812 -2.252 1 98.5 48 SER B O 1
ATOM 1139 N N . ILE B 1 49 ? 4.535 -10.5 -2.818 1 98.69 49 ILE B N 1
ATOM 1140 C CA . ILE B 1 49 ? 3.326 -9.719 -2.584 1 98.69 49 ILE B CA 1
ATOM 1141 C C . ILE B 1 49 ? 3.201 -9.398 -1.097 1 98.69 49 ILE B C 1
ATOM 1143 O O . ILE B 1 49 ? 2.863 -8.266 -0.726 1 98.69 49 ILE B O 1
ATOM 1147 N N . GLU B 1 50 ? 3.482 -10.359 -0.297 1 98.69 50 GLU B N 1
ATOM 1148 C CA . GLU B 1 50 ? 3.428 -10.148 1.146 1 98.69 50 GLU B CA 1
ATOM 1149 C C . GLU B 1 50 ? 4.449 -9.102 1.589 1 98.69 50 GLU B C 1
ATOM 1151 O O . GLU B 1 50 ? 4.141 -8.242 2.416 1 98.69 50 GLU B O 1
ATOM 1156 N N . ARG B 1 51 ? 5.594 -9.133 1.071 1 98.75 51 ARG B N 1
ATOM 1157 C CA . ARG B 1 51 ? 6.617 -8.148 1.381 1 98.75 51 ARG B CA 1
ATOM 1158 C C . ARG B 1 51 ? 6.184 -6.75 0.941 1 98.75 51 ARG B C 1
ATOM 1160 O O . ARG B 1 51 ? 6.395 -5.773 1.662 1 98.75 51 ARG B O 1
ATOM 1167 N N . ALA B 1 52 ? 5.633 -6.68 -0.214 1 98.81 52 ALA B N 1
ATOM 1168 C CA . ALA B 1 52 ? 5.117 -5.402 -0.706 1 98.81 52 ALA B CA 1
ATOM 1169 C C . ALA B 1 52 ? 4.074 -4.828 0.251 1 98.81 52 ALA B C 1
ATOM 1171 O O . ALA B 1 52 ? 4.156 -3.66 0.639 1 98.81 52 ALA B O 1
ATOM 1172 N N . LYS B 1 53 ? 3.137 -5.703 0.628 1 98.94 53 LYS B N 1
ATOM 1173 C CA . LYS B 1 53 ? 2.096 -5.305 1.57 1 98.94 53 LYS B CA 1
ATOM 1174 C C . LYS B 1 53 ? 2.701 -4.742 2.855 1 98.94 53 LYS B C 1
ATOM 1176 O O . LYS B 1 53 ? 2.324 -3.658 3.303 1 98.94 53 LYS B O 1
ATOM 1181 N N . ASN B 1 54 ? 3.6 -5.473 3.381 1 98.88 54 ASN B N 1
ATOM 1182 C CA . ASN B 1 54 ? 4.188 -5.094 4.664 1 98.88 54 ASN B CA 1
ATOM 1183 C C . ASN B 1 54 ? 5.016 -3.816 4.547 1 98.88 54 ASN B C 1
ATOM 1185 O O . ASN B 1 54 ? 4.91 -2.926 5.391 1 98.88 54 ASN B O 1
ATOM 1189 N N . THR B 1 55 ? 5.797 -3.695 3.52 1 98.88 55 THR B N 1
ATOM 1190 C CA . THR B 1 55 ? 6.668 -2.537 3.34 1 98.88 55 THR B CA 1
ATOM 1191 C C . THR B 1 55 ? 5.844 -1.274 3.105 1 98.88 55 THR B C 1
ATOM 1193 O O . THR B 1 55 ? 6.066 -0.251 3.756 1 98.88 55 THR B O 1
ATOM 1196 N N . VAL B 1 56 ? 4.871 -1.39 2.25 1 98.81 56 VAL B N 1
ATOM 1197 C CA . VAL B 1 56 ? 4.02 -0.235 1.977 1 98.81 56 VAL B CA 1
ATOM 1198 C C . VAL B 1 56 ? 3.256 0.154 3.238 1 98.81 56 VAL B C 1
ATOM 1200 O O . VAL B 1 56 ? 3.137 1.339 3.559 1 98.81 56 VAL B O 1
ATOM 1203 N N . GLY B 1 57 ? 2.734 -0.861 3.938 1 98.88 57 GLY B N 1
ATOM 1204 C CA . GLY B 1 57 ? 2.049 -0.587 5.188 1 98.88 57 GLY B CA 1
ATOM 1205 C C . GLY B 1 57 ? 2.918 0.136 6.199 1 98.88 57 GLY B C 1
ATOM 1206 O O . GLY B 1 57 ? 2.471 1.085 6.848 1 98.88 57 GLY B O 1
ATOM 1207 N N . GLU B 1 58 ? 4.09 -0.288 6.355 1 98.81 58 GLU B N 1
ATOM 1208 C CA . GLU B 1 58 ? 5.031 0.336 7.277 1 98.81 58 GLU B CA 1
ATOM 1209 C C . GLU B 1 58 ? 5.355 1.768 6.855 1 98.81 58 GLU B C 1
ATOM 1211 O O . GLU B 1 58 ? 5.398 2.672 7.691 1 98.81 58 GLU B O 1
ATOM 1216 N N . GLU B 1 59 ? 5.598 1.942 5.57 1 98.88 59 GLU B N 1
ATOM 1217 C CA . GLU B 1 59 ? 5.941 3.285 5.117 1 98.88 59 GLU B CA 1
ATOM 1218 C C . GLU B 1 59 ? 4.762 4.242 5.273 1 98.88 59 GLU B C 1
ATOM 1220 O O . GLU B 1 59 ? 4.934 5.387 5.699 1 98.88 59 GLU B O 1
ATOM 1225 N N . LEU B 1 60 ? 3.576 3.801 4.953 1 98.81 60 LEU B N 1
ATOM 1226 C CA . LEU B 1 60 ? 2.404 4.656 5.109 1 98.81 60 LEU B CA 1
ATOM 1227 C C . LEU B 1 60 ? 2.152 4.969 6.578 1 98.81 60 LEU B C 1
ATOM 1229 O O . LEU B 1 60 ? 1.72 6.07 6.918 1 98.81 60 LEU B O 1
ATOM 1233 N N . THR B 1 61 ? 2.473 4.059 7.457 1 98.88 61 THR B N 1
ATOM 1234 C CA . THR B 1 61 ? 2.385 4.324 8.891 1 98.88 61 THR B CA 1
ATOM 1235 C C . THR B 1 61 ? 3.385 5.402 9.297 1 98.88 61 THR B C 1
ATOM 1237 O O . THR B 1 61 ? 3.043 6.316 10.055 1 98.88 61 THR B O 1
ATOM 1240 N N . ALA B 1 62 ? 4.574 5.301 8.805 1 98.81 62 ALA B N 1
ATOM 1241 C CA . ALA B 1 62 ? 5.594 6.305 9.094 1 98.81 62 ALA B CA 1
ATOM 1242 C C . ALA B 1 62 ? 5.168 7.684 8.609 1 98.81 62 ALA B C 1
ATOM 1244 O O . ALA B 1 62 ? 5.367 8.688 9.297 1 98.81 62 ALA B O 1
ATOM 1245 N N . TRP B 1 63 ? 4.578 7.73 7.477 1 98.75 63 TRP B N 1
ATOM 1246 C CA . TRP B 1 63 ? 4.102 8.992 6.926 1 98.75 63 TRP B CA 1
ATOM 1247 C C . TRP B 1 63 ? 2.949 9.547 7.758 1 98.75 63 TRP B C 1
ATOM 1249 O O . TRP B 1 63 ? 2.885 10.75 8.016 1 98.75 63 TRP B O 1
ATOM 1259 N N . ARG B 1 64 ? 2.023 8.664 8.117 1 98.62 64 ARG B N 1
ATOM 1260 C CA . ARG B 1 64 ? 0.923 9.094 8.977 1 98.62 64 ARG B CA 1
ATOM 1261 C C . ARG B 1 64 ? 1.445 9.734 10.258 1 98.62 64 ARG B C 1
ATOM 1263 O O . ARG B 1 64 ? 0.974 10.797 10.656 1 98.62 64 ARG B O 1
ATOM 1270 N N . ASP B 1 65 ? 2.426 9.148 10.828 1 98.56 65 ASP B N 1
ATOM 1271 C CA . ASP B 1 65 ? 3.029 9.664 12.055 1 98.56 65 ASP B CA 1
ATOM 1272 C C . ASP B 1 65 ? 3.738 10.992 11.797 1 98.56 65 ASP B C 1
ATOM 1274 O O . ASP B 1 65 ? 3.668 11.906 12.617 1 98.56 65 ASP B O 1
ATOM 1278 N N . ALA B 1 66 ? 4.406 11.094 10.695 1 98.44 66 ALA B N 1
ATOM 1279 C CA . ALA B 1 66 ? 5.078 12.336 10.312 1 98.44 66 ALA B CA 1
ATOM 1280 C C . ALA B 1 66 ? 4.078 13.477 10.172 1 98.44 66 ALA B C 1
ATOM 1282 O O . ALA B 1 66 ? 4.355 14.609 10.578 1 98.44 66 ALA B O 1
ATOM 1283 N N . VAL B 1 67 ? 3.008 13.141 9.609 1 98.06 67 VAL B N 1
ATOM 1284 C CA . VAL B 1 67 ? 1.946 14.133 9.484 1 98.06 67 VAL B CA 1
ATOM 1285 C C . VAL B 1 67 ? 1.479 14.562 10.867 1 98.06 67 VAL B C 1
ATOM 1287 O O . VAL B 1 67 ? 1.266 15.758 11.117 1 98.06 67 VAL B O 1
ATOM 1290 N N . GLY B 1 68 ? 1.283 13.602 11.695 1 97.75 68 GLY B N 1
ATOM 1291 C CA . GLY B 1 68 ? 0.924 13.914 13.07 1 97.75 68 GLY B CA 1
ATOM 1292 C C . GLY B 1 68 ? 1.937 14.797 13.766 1 97.75 68 GLY B C 1
ATOM 1293 O O . GLY B 1 68 ? 1.564 15.75 14.461 1 97.75 68 GLY B O 1
ATOM 1294 N N . ASN B 1 69 ? 3.156 14.609 13.594 1 96.88 69 ASN B N 1
ATOM 1295 C CA . ASN B 1 69 ? 4.23 15.422 14.164 1 96.88 69 ASN B CA 1
ATOM 1296 C C . ASN B 1 69 ? 4.23 16.828 13.594 1 96.88 69 ASN B C 1
ATOM 1298 O O . ASN B 1 69 ? 4.461 17.797 14.32 1 96.88 69 ASN B O 1
ATOM 1302 N N . ARG B 1 70 ? 3.988 16.938 12.336 1 95.75 70 ARG B N 1
ATOM 1303 C CA . ARG B 1 70 ? 3.914 18.25 11.688 1 95.75 70 ARG B CA 1
ATOM 1304 C C . ARG B 1 70 ? 2.785 19.094 12.273 1 95.75 70 ARG B C 1
ATOM 1306 O O . ARG B 1 70 ? 2.945 20.297 12.477 1 95.75 70 ARG B O 1
ATOM 1313 N N . GLU B 1 71 ? 1.696 18.422 12.5 1 95.69 71 GLU B N 1
ATOM 1314 C CA . GLU B 1 71 ? 0.559 19.094 13.133 1 95.69 71 GLU B CA 1
ATOM 1315 C C . GLU B 1 71 ? 0.93 19.641 14.5 1 95.69 71 GLU B C 1
ATOM 1317 O O . GLU B 1 71 ? 0.623 20.797 14.812 1 95.69 71 GLU B O 1
ATOM 1322 N N . GLN B 1 72 ? 1.579 18.906 15.281 1 95.06 72 GLN B N 1
ATOM 1323 C CA . GLN B 1 72 ? 2 19.312 16.625 1 95.06 72 GLN B CA 1
ATOM 1324 C C . GLN B 1 72 ? 2.939 20.516 16.562 1 95.06 72 GLN B C 1
ATOM 1326 O O . GLN B 1 72 ? 2.801 21.469 17.344 1 95.06 72 GLN B O 1
ATOM 1331 N N . SER B 1 73 ? 3.805 20.484 15.656 1 93.06 73 SER B N 1
ATOM 1332 C CA . SER B 1 73 ? 4.75 21.578 15.492 1 93.06 73 SER B CA 1
ATOM 1333 C C . SER B 1 73 ? 4.039 22.875 15.094 1 93.06 73 SER B C 1
ATOM 1335 O O . SER B 1 73 ? 4.379 23.953 15.586 1 93.06 73 SER B O 1
ATOM 1337 N N . LYS B 1 74 ? 3.105 22.734 14.258 1 92.38 74 LYS B N 1
ATOM 1338 C CA . LYS B 1 74 ? 2.34 23.906 13.82 1 92.38 74 LYS B CA 1
ATOM 1339 C C . LYS B 1 74 ? 1.52 24.484 14.969 1 92.38 74 LYS B C 1
ATOM 1341 O O . LYS B 1 74 ? 1.43 25.703 15.125 1 92.38 74 LYS B O 1
ATOM 1346 N N . GLU B 1 75 ? 0.988 23.625 15.719 1 91.69 75 GLU B N 1
ATOM 1347 C CA . GLU B 1 75 ? 0.189 24.078 16.859 1 91.69 75 GLU B CA 1
ATOM 1348 C C . GLU B 1 75 ? 1.054 24.797 17.891 1 91.69 75 GLU B C 1
ATOM 1350 O O . GLU B 1 75 ? 0.624 25.781 18.484 1 91.69 75 GLU B O 1
ATOM 1355 N N . MET B 1 76 ? 2.197 24.359 18.094 1 91.81 76 MET B N 1
ATOM 1356 C CA . MET B 1 76 ? 3.115 24.969 19.047 1 91.81 76 MET B CA 1
ATOM 1357 C C . MET B 1 76 ? 3.557 26.359 18.578 1 91.81 76 MET B C 1
ATOM 1359 O O . MET B 1 76 ? 3.635 27.281 19.375 1 91.81 76 MET B O 1
ATOM 1363 N N . LYS B 1 77 ? 3.76 26.484 17.375 1 89.06 77 LYS B N 1
ATOM 1364 C CA . LYS B 1 77 ? 4.168 27.766 16.812 1 89.06 77 LYS B CA 1
ATOM 1365 C C . LYS B 1 77 ? 3.035 28.781 16.891 1 89.06 77 LYS B C 1
ATOM 1367 O O . LYS B 1 77 ? 3.266 29.969 17.172 1 89.06 77 LYS B O 1
ATOM 1372 N N . LEU B 1 78 ? 1.902 28.344 16.688 1 87 78 LEU B N 1
ATOM 1373 C CA . LEU B 1 78 ? 0.745 29.219 16.75 1 87 78 LEU B CA 1
ATOM 1374 C C . LEU B 1 78 ? 0.482 29.672 18.172 1 87 78 LEU B C 1
ATOM 1376 O O . LEU B 1 78 ? 0.136 30.828 18.406 1 87 78 LEU B O 1
ATOM 1380 N N . ALA B 1 79 ? 0.717 28.844 19.047 1 88.12 79 ALA B N 1
ATOM 1381 C CA . ALA B 1 79 ? 0.529 29.172 20.453 1 88.12 79 ALA B CA 1
ATOM 138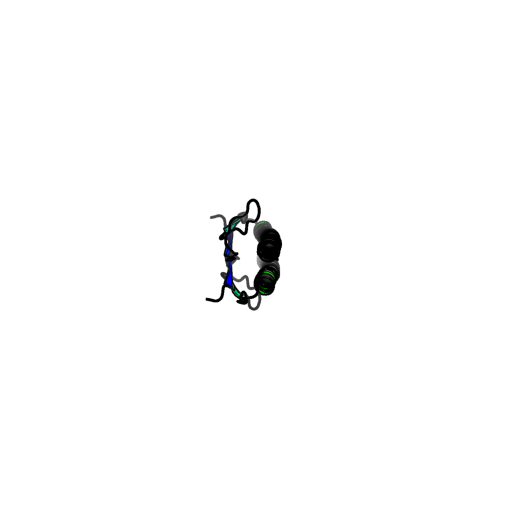2 C C . ALA B 1 79 ? 1.565 30.203 20.922 1 88.12 79 ALA B C 1
ATOM 1384 O O . ALA B 1 79 ? 1.243 31.125 21.656 1 88.12 79 ALA B O 1
ATOM 1385 N N . LYS B 1 80 ? 2.684 30.125 20.516 1 89.56 80 LYS B N 1
ATOM 1386 C CA . LYS B 1 80 ? 3.754 31.047 20.891 1 89.56 80 LYS B CA 1
ATOM 1387 C C . LYS B 1 80 ? 3.521 32.438 20.281 1 89.56 80 LYS B C 1
ATOM 1389 O O . LYS B 1 80 ? 3.805 33.438 20.922 1 89.56 80 LYS B O 1
ATOM 1394 N N . LYS B 1 81 ? 3.055 32.469 19.125 1 87.62 81 LYS B N 1
ATOM 1395 C CA . LYS B 1 81 ? 2.762 33.75 18.453 1 87.62 81 LYS B CA 1
ATOM 1396 C C . LYS B 1 81 ? 1.638 34.5 19.156 1 87.62 81 LYS B C 1
ATOM 1398 O O . LYS B 1 81 ? 1.694 35.719 19.312 1 87.62 81 LYS B O 1
ATOM 1403 N N . ASP B 1 82 ? 0.681 33.781 19.594 1 86.5 82 ASP B N 1
ATOM 1404 C CA . ASP B 1 82 ? -0.453 34.375 20.297 1 86.5 82 ASP B CA 1
ATOM 1405 C C . ASP B 1 82 ? -0.029 34.906 21.656 1 86.5 82 ASP B C 1
ATOM 1407 O O . ASP B 1 82 ? -0.518 35.969 22.078 1 86.5 82 ASP B O 1
ATOM 1411 N N . GLU B 1 83 ? 0.879 34.281 22.266 1 84.94 83 GLU B N 1
ATOM 1412 C CA . GLU B 1 83 ? 1.396 34.75 23.562 1 84.94 83 GLU B CA 1
ATOM 1413 C C . GLU B 1 83 ? 2.234 36 23.391 1 84.94 83 GLU B C 1
ATOM 1415 O O . GLU B 1 83 ? 2.176 36.906 24.234 1 84.94 83 GLU B O 1
ATOM 1420 N N . GLU B 1 84 ? 2.982 36.094 22.328 1 83.5 84 GLU B N 1
ATOM 1421 C CA . GLU B 1 84 ? 3.838 37.25 22.062 1 83.5 84 GLU B CA 1
ATOM 1422 C C . GLU B 1 84 ? 3.012 38.438 21.641 1 83.5 84 GLU B C 1
ATOM 1424 O O . GLU B 1 84 ? 3.346 39.594 22 1 83.5 84 GLU B O 1
ATOM 1429 N N . GLU B 1 85 ? 1.988 38.25 20.938 1 81.06 85 GLU B N 1
ATOM 1430 C CA . GLU B 1 85 ? 1.114 39.344 20.5 1 81.06 85 GLU B CA 1
ATOM 1431 C C . GLU B 1 85 ? 0.244 39.844 21.656 1 81.06 85 GLU B C 1
ATOM 1433 O O . GLU B 1 85 ? -0.134 41 21.688 1 81.06 85 GLU B O 1
ATOM 1438 N N . GLY B 1 86 ? -0.103 38.969 22.562 1 77.88 86 GLY B N 1
ATOM 1439 C CA . GLY B 1 86 ? -0.878 39.344 23.734 1 77.88 86 GLY B CA 1
ATOM 1440 C C . GLY B 1 86 ? -0.089 40.188 24.719 1 77.88 86 GLY B C 1
ATOM 1441 O O . GLY B 1 86 ? -0.64 41.094 25.359 1 77.88 86 GLY B O 1
ATOM 1442 N N . ASP B 1 87 ? 1.176 40 24.875 1 75 87 ASP B N 1
ATOM 1443 C CA . ASP B 1 87 ? 2.02 40.719 25.797 1 75 87 ASP B CA 1
ATOM 1444 C C . ASP B 1 87 ? 2.354 42.125 25.266 1 75 87 ASP B C 1
ATOM 1446 O O . ASP B 1 87 ? 2.547 43.062 26.031 1 75 87 ASP B O 1
ATOM 1450 N N . GLU B 1 88 ? 2.445 42.344 24.031 1 65.81 88 GLU B N 1
ATOM 1451 C CA . GLU B 1 88 ? 2.754 43.625 23.453 1 65.81 88 GLU B CA 1
ATOM 1452 C C . GLU B 1 88 ? 1.562 44.594 23.562 1 65.81 88 GLU B C 1
ATOM 1454 O O . GLU B 1 88 ? 1.735 45.781 23.719 1 65.81 88 GLU B O 1
ATOM 1459 N N . ASP B 1 89 ? 0.418 44.062 23.562 1 63.06 89 ASP B N 1
ATOM 1460 C CA . ASP B 1 89 ? -0.76 44.906 23.672 1 63.06 89 ASP B CA 1
ATOM 1461 C C . ASP B 1 89 ? -0.988 45.375 25.109 1 63.06 89 ASP B C 1
ATOM 1463 O O . ASP B 1 89 ? -1.491 46.469 25.359 1 63.06 89 ASP B O 1
ATOM 1467 N N . ASP B 1 90 ? -0.51 44.625 26.047 1 61.41 90 ASP B N 1
ATOM 1468 C CA . ASP B 1 90 ? -0.714 45 27.453 1 61.41 90 ASP B CA 1
ATOM 1469 C C . ASP B 1 90 ? 0.332 46.031 27.906 1 61.41 90 ASP B C 1
ATOM 1471 O O . ASP B 1 90 ? 0.057 46.844 28.766 1 61.41 90 ASP B O 1
ATOM 1475 N N . ASP B 1 91 ? 1.463 46.062 27.391 1 59.25 91 ASP B N 1
ATOM 1476 C CA . ASP B 1 91 ? 2.492 47 27.812 1 59.25 91 ASP B CA 1
ATOM 1477 C C . ASP B 1 91 ? 2.246 48.406 27.234 1 59.25 91 ASP B C 1
ATOM 1479 O O . ASP B 1 91 ? 2.822 49.375 27.703 1 59.25 91 ASP B O 1
ATOM 1483 N N . GLU B 1 92 ? 1.617 48.438 26.219 1 57.25 92 GLU B N 1
ATOM 1484 C CA . GLU B 1 92 ? 1.408 49.781 25.641 1 57.25 92 GLU B CA 1
ATOM 1485 C C . GLU B 1 92 ? 0.304 50.531 26.375 1 57.25 92 GLU B C 1
ATOM 1487 O O . GLU B 1 92 ? 0.208 51.75 26.266 1 57.25 92 GLU B O 1
ATOM 1492 N N . ASN B 1 93 ? -0.536 49.812 27.047 1 57.12 93 ASN B N 1
ATOM 1493 C CA . ASN B 1 93 ? -1.602 50.562 27.719 1 57.12 93 ASN B CA 1
ATOM 1494 C C . ASN B 1 93 ? -1.208 50.969 29.125 1 57.12 93 ASN B C 1
ATOM 1496 O O . ASN B 1 93 ? -1.938 51.719 29.797 1 57.12 93 ASN B O 1
ATOM 1500 N N . GLU B 1 94 ? -0.168 50.375 29.609 1 57 94 GLU B N 1
ATOM 1501 C CA . GLU B 1 94 ? 0.125 50.719 30.984 1 57 94 GLU B CA 1
ATOM 1502 C C . GLU B 1 94 ? 0.929 52.031 31.062 1 57 94 GLU B C 1
ATOM 1504 O O . GLU B 1 94 ? 0.977 52.688 32.094 1 57 94 GLU B O 1
ATOM 1509 N N . ASP B 1 95 ? 1.545 52.375 30.016 1 56.47 95 ASP B N 1
ATOM 1510 C CA . ASP B 1 95 ? 2.33 53.594 30.188 1 56.47 95 ASP B CA 1
ATOM 1511 C C . ASP B 1 95 ? 1.469 54.844 29.969 1 56.47 95 ASP B C 1
ATOM 1513 O O . ASP B 1 95 ? 1.946 55.969 30.109 1 56.47 95 ASP B O 1
ATOM 1517 N N . GLU B 1 96 ? 0.352 54.594 29.406 1 54.75 96 GLU B N 1
ATOM 1518 C CA . GLU B 1 96 ? -0.398 55.844 29.25 1 54.75 96 GLU B CA 1
ATOM 1519 C C . GLU B 1 96 ? -1.307 56.094 30.453 1 54.75 96 GLU B C 1
ATOM 1521 O O . GLU B 1 96 ? -2.094 57.031 30.453 1 54.75 96 GLU B O 1
ATOM 1526 N N . ALA B 1 97 ? -1.007 55.156 31.531 1 50.66 97 ALA B N 1
ATOM 1527 C CA . ALA B 1 97 ? -1.723 55.688 32.688 1 50.66 97 ALA B CA 1
ATOM 1528 C C . ALA B 1 97 ? -0.897 56.75 33.375 1 50.66 97 ALA B C 1
ATOM 1530 O O . ALA B 1 97 ? 0.334 56.75 33.312 1 50.66 97 ALA B O 1
#

Radius of gyration: 27.88 Å; Cα contacts (8 Å, |Δi|>4): 223; chains: 2; bounding box: 28×116×60 Å

Nearest PDB structures (foldseek):
  6nhj-assembly1_F  TM=3.301E-01  e=6.752E+00  Murine cytomegalovirus (strain Smith)
  6nhj-assembly1_F  TM=3.302E-01  e=6.752E+00  Murine cytomegalovirus (strain Smith)

Organism: Phanerochaete carnosa (strain HHB-10118-sp) (NCBI:txid650164)